Protein AF-A0A3P9C870-F1 (afdb_monomer)

Nearest PDB structures (foldseek):
  4y87-assembly1_B  TM=1.000E+00  e=6.003E-26  Homo sapiens
  3dy8-assembly2_B  TM=1.000E+00  e=8.508E-26  Homo sapiens
  4y86-assembly2_B-2  TM=1.001E+00  e=1.566E-25  Homo sapiens
  3n3z-assembly1_B  TM=9.990E-01  e=5.792E-25  Homo sapiens
  3qi3-assembly1_A  TM=9.913E-01  e=1.269E-24  Homo sapiens

Organism: NCBI:txid106582

Sequence (242 aa):
MMYSMICLCSLQEKFTQMEILALMTAAVCHDLDHPGFNNMYQINARTEMALRYNDISPLENHHCAVAFQIFSQPDCNIFFNFDPEAFKQIRQETITLILATDMARHSEILKTFKQKVDNFDYTNKEHVACLKMVLIKCCDISNEVRPMEVAEPWVDCLLEEYFMQSDREKAEGLPVAPFMDREKVTKSTAQTGFIKFVLLPMFETVMKLFPQIEEVMVKPLRESRDRYEELKQTDDAVNEVG

InterPro domains:
  IPR002073 3'5'-cyclic nucleotide phosphodiesterase, catalytic domain [PF00233] (1-217)
  IPR002073 3'5'-cyclic nucleotide phosphodiesterase, catalytic domain [PS51845] (1-235)
  IPR003607 HD/PDEase domain [cd00077] (11-163)
  IPR023088 3'5'-cyclic nucleotide phosphodiesterase [PR00387] (16-29)
  IPR023088 3'5'-cyclic nucleotide phosphodiesterase [PR00387] (30-45)
  IPR023088 3'5'-cyclic nucleotide phosphodiesterase [PR00387] (57-73)
  IPR023088 3'5'-cyclic nucleotide phosphodiesterase [PR00387] (136-149)
  IPR023088 3'5'-cyclic nucleotide phosphodiesterase [PR00387] (153-169)
  IPR023174 3'5'-cyclic nucleotide phosphodiesterase, conserved site [PS00126] (30-41)
  IPR036971 3'5'-cyclic nucleotide phosphodiesterase, catalytic domain superfamily [G3DSA:1.10.1300.10] (1-242)

pLDDT: mean 96.8, std 5.25, range [46.34, 98.94]

Solvent-accessible surface area (backbone atoms only — not comparable to full-atom values): 13257 Å² total; per-residue (Å²): 94,60,69,56,47,39,64,75,61,47,38,74,83,73,42,55,73,64,55,52,49,22,53,54,51,21,69,73,31,39,66,44,88,67,84,66,60,55,58,68,52,32,46,77,69,61,32,72,56,14,62,74,41,68,66,54,60,26,58,33,53,46,5,48,50,51,47,52,55,48,44,67,38,81,93,54,26,90,61,74,88,51,55,73,66,60,46,51,50,36,50,54,50,24,49,55,41,21,57,45,56,47,68,92,46,43,68,61,53,50,52,56,39,64,75,38,58,89,75,64,44,84,86,39,66,68,52,45,52,45,50,52,32,50,51,50,39,52,37,72,73,35,51,58,36,44,61,63,92,69,20,55,62,51,55,54,56,51,49,52,40,35,30,56,38,31,56,46,23,59,74,73,74,45,89,65,59,69,87,33,29,71,93,73,48,47,74,30,63,55,47,31,54,43,37,65,71,50,47,47,60,50,50,57,56,51,26,76,80,38,61,74,42,38,77,66,33,48,45,40,36,52,54,49,34,52,52,24,52,52,48,38,52,52,53,53,55,53,63,76,75,108

Mean predicted aligned error: 2.97 Å

Radius of gyration: 19.47 Å; Cα contacts (8 Å, |Δi|>4): 255; chains: 1; bounding box: 60×32×52 Å

Foldseek 3Di:
DLVVCCVQQVCVVLDPPLLSVLLVLLLVQLQPPPPLAALQLCCQVVHPQCVVVVSQRSRLVVSLVVSVVQLVDPVRNPCPPPDPVSVVVSSVLSSLQSSLLPPVCQVVLLVVQLVQLVVPDSVDPVNVSSVSNLSSNCSSPQLLLDPCVRNVVVLVVVLVSLCVHQVVCVVVVHDRDQLSHPVRHDSLRNLLCCLVPRNLSSVVSVCSSRVSCCVRGNVSSVVSNVVSVVVVVVVVVVVVVD

Secondary structure (DSSP, 8-state):
-HHHHHHHTTGGGTS-HHHHHHHHHHHHHTTTT--SS-HHHHHHTT-HHHHHHTTSSHHHHHHHHHHHHHHHSGGG-TTTTS-HHHHHHHHHHHHHHHTTT-GGGHHHHHHHHHHHHTT--TT-HHHHHHHHHHHHHHHHT-GGGS-HHHHHHHHHHHHHHHHHHHHHHHHHT----GGG-TTT--HHHHHHHHIIIIIHHHHHHHHTT-TTHIIIIIHHHHHHHHHHHHHHHHHHHHHHH-

Structure (mmCIF, N/CA/C/O backbone):
data_AF-A0A3P9C870-F1
#
_entry.id   AF-A0A3P9C870-F1
#
loop_
_atom_site.group_PDB
_atom_site.id
_atom_site.type_symbol
_atom_site.label_atom_id
_atom_site.label_alt_id
_atom_site.label_comp_id
_atom_site.label_asym_id
_atom_site.label_entity_id
_atom_site.label_seq_id
_atom_site.pdbx_PDB_ins_code
_atom_site.Cartn_x
_atom_site.Cartn_y
_atom_site.Cartn_z
_atom_site.occupancy
_atom_site.B_iso_or_equiv
_atom_site.auth_seq_id
_atom_site.auth_comp_id
_atom_site.auth_asym_id
_atom_site.auth_atom_id
_atom_site.pdbx_PDB_model_num
ATOM 1 N N . MET A 1 1 ? 0.065 -10.898 5.911 1.00 97.81 1 MET A N 1
ATOM 2 C CA . MET A 1 1 ? 0.983 -10.093 6.741 1.00 97.81 1 MET A CA 1
ATOM 3 C C . MET A 1 1 ? 0.265 -9.417 7.907 1.00 97.81 1 MET A C 1
ATOM 5 O O . MET A 1 1 ? 0.716 -9.593 9.027 1.00 97.81 1 MET A O 1
ATOM 9 N N . MET A 1 2 ? -0.873 -8.738 7.692 1.00 98.81 2 MET A N 1
ATOM 10 C CA . MET A 1 2 ? -1.607 -8.036 8.768 1.00 98.81 2 MET A CA 1
ATOM 11 C C . MET A 1 2 ? -1.889 -8.910 9.999 1.00 98.81 2 MET A C 1
ATOM 13 O O . MET A 1 2 ? -1.554 -8.522 11.111 1.00 98.81 2 MET A O 1
ATOM 17 N N . TYR A 1 3 ? -2.401 -10.130 9.804 1.00 98.75 3 TYR A N 1
ATOM 18 C CA . TYR A 1 3 ? -2.594 -11.090 10.898 1.00 98.75 3 TYR A CA 1
ATOM 19 C C . TYR A 1 3 ? -1.301 -11.371 11.687 1.00 98.75 3 TYR A C 1
ATOM 21 O O . TYR A 1 3 ? -1.295 -11.320 12.914 1.00 98.75 3 TYR A O 1
ATOM 29 N N . SER A 1 4 ? -0.182 -11.593 10.992 1.00 98.56 4 SER A N 1
ATOM 30 C CA . SER A 1 4 ? 1.129 -11.798 11.617 1.00 98.56 4 SER A CA 1
ATOM 31 C C . SER A 1 4 ? 1.574 -10.576 12.421 1.00 98.56 4 SER A C 1
ATOM 33 O O . SER A 1 4 ? 2.084 -10.749 13.521 1.00 98.56 4 SER A O 1
ATOM 35 N N . MET A 1 5 ? 1.344 -9.354 11.922 1.00 98.50 5 MET A N 1
ATOM 36 C CA . MET A 1 5 ? 1.630 -8.123 12.670 1.00 98.50 5 MET A CA 1
ATOM 37 C C . MET A 1 5 ? 0.731 -7.974 13.899 1.00 98.50 5 MET A C 1
ATOM 39 O O . MET A 1 5 ? 1.223 -7.588 14.954 1.00 98.50 5 MET A O 1
ATOM 43 N N . ILE A 1 6 ? -0.556 -8.330 13.806 1.00 98.62 6 ILE A N 1
ATOM 44 C CA . ILE A 1 6 ? -1.476 -8.320 14.955 1.00 98.62 6 ILE A CA 1
ATOM 45 C C . ILE A 1 6 ? -0.935 -9.196 16.086 1.00 98.62 6 ILE A C 1
ATOM 47 O O . ILE A 1 6 ? -0.907 -8.749 17.233 1.00 98.62 6 ILE A O 1
ATOM 51 N N . CYS A 1 7 ? -0.462 -10.401 15.759 1.00 98.50 7 CYS A N 1
ATOM 52 C CA . CYS A 1 7 ? 0.117 -11.320 16.735 1.00 98.50 7 CYS A CA 1
ATOM 53 C C . CYS A 1 7 ? 1.499 -10.863 17.230 1.00 98.50 7 CYS A C 1
ATOM 55 O O . CYS A 1 7 ? 1.719 -10.795 18.434 1.00 98.50 7 CYS A O 1
ATOM 57 N N . LEU A 1 8 ? 2.425 -10.536 16.323 1.00 98.25 8 LEU A N 1
ATOM 58 C CA . LEU A 1 8 ? 3.813 -10.192 16.658 1.00 98.25 8 LEU A CA 1
ATOM 59 C C . LEU A 1 8 ? 3.910 -8.896 17.475 1.00 98.25 8 LEU A C 1
ATOM 61 O O . LEU A 1 8 ? 4.715 -8.790 18.398 1.00 98.25 8 LEU A O 1
ATOM 65 N N . CYS A 1 9 ? 3.089 -7.903 17.140 1.00 98.25 9 CYS A N 1
ATOM 66 C CA . CYS A 1 9 ? 3.097 -6.589 17.776 1.00 98.25 9 CYS A CA 1
ATOM 67 C C . CYS A 1 9 ? 2.089 -6.465 18.932 1.00 98.25 9 CYS A C 1
ATOM 69 O O . CYS A 1 9 ? 1.923 -5.367 19.462 1.00 98.25 9 CYS A O 1
ATOM 71 N N . SER A 1 10 ? 1.405 -7.556 19.306 1.00 97.94 10 SER A N 1
ATOM 72 C CA . SER A 1 10 ? 0.319 -7.568 20.298 1.00 97.94 10 SER A CA 1
ATOM 73 C C . SER A 1 10 ? -0.694 -6.437 20.075 1.00 97.94 10 SER A C 1
ATOM 75 O O . SER A 1 10 ? -1.088 -5.734 21.007 1.00 97.94 10 SER A O 1
ATOM 77 N N . LEU A 1 11 ? -1.120 -6.221 18.823 1.00 98.06 11 LEU A N 1
ATOM 78 C CA . LEU A 1 11 ? -1.918 -5.038 18.461 1.00 98.06 11 LEU A CA 1
ATOM 79 C C . LEU A 1 11 ? -3.283 -4.991 19.160 1.00 98.06 11 LEU A C 1
ATOM 81 O O . LEU A 1 11 ? -3.850 -3.914 19.313 1.00 98.06 11 LEU A O 1
ATOM 85 N N . GLN A 1 12 ? -3.788 -6.128 19.641 1.00 97.62 12 GLN A N 1
ATOM 86 C CA . GLN A 1 12 ? -5.025 -6.200 20.428 1.00 97.62 12 GLN A CA 1
ATOM 87 C C . GLN A 1 12 ? -4.912 -5.518 21.803 1.00 97.62 12 GLN A C 1
ATOM 89 O O . GLN A 1 12 ? -5.927 -5.177 22.399 1.00 97.62 12 GLN A O 1
ATOM 94 N N . GLU A 1 13 ? -3.696 -5.286 22.305 1.00 97.31 13 GLU A N 1
ATOM 95 C CA . GLU A 1 13 ? -3.459 -4.501 23.525 1.00 97.31 13 GLU A CA 1
ATOM 96 C C . GLU A 1 13 ? -3.444 -2.988 23.255 1.00 97.31 13 GLU A C 1
ATOM 98 O O . GLU A 1 13 ? -3.448 -2.188 24.191 1.00 97.31 13 GLU A O 1
ATOM 103 N N . LYS A 1 14 ? -3.366 -2.584 21.980 1.00 96.69 14 LYS A N 1
ATOM 104 C CA . LYS A 1 14 ? -3.196 -1.188 21.546 1.00 96.69 14 LYS A CA 1
ATOM 105 C C . LYS A 1 14 ? -4.413 -0.637 20.814 1.00 96.69 14 LYS A C 1
ATOM 107 O O . LYS A 1 14 ? -4.660 0.563 20.880 1.00 96.69 14 LYS A O 1
ATOM 112 N N . PHE A 1 15 ? -5.147 -1.497 20.116 1.00 97.94 15 PHE A N 1
ATOM 113 C CA . PHE A 1 15 ? -6.293 -1.137 19.295 1.00 97.94 15 PHE A CA 1
ATOM 114 C C . PHE A 1 15 ? -7.556 -1.835 19.770 1.00 97.94 15 PHE A C 1
ATOM 116 O O . PHE A 1 15 ? -7.537 -2.957 20.275 1.00 97.94 15 PHE A O 1
ATOM 123 N N . THR A 1 16 ? -8.684 -1.174 19.550 1.00 97.25 16 THR A N 1
ATOM 124 C CA . THR A 1 16 ? -9.999 -1.770 19.773 1.00 97.25 16 THR A CA 1
ATOM 125 C C . THR A 1 16 ? -10.276 -2.878 18.754 1.00 97.25 16 THR A C 1
ATOM 127 O O . THR A 1 16 ? -9.750 -2.880 17.641 1.00 97.25 16 THR A O 1
ATOM 130 N N . GLN A 1 17 ? -11.185 -3.799 19.083 1.00 97.31 17 GLN A N 1
ATOM 131 C CA . GLN A 1 17 ? -11.601 -4.851 18.146 1.00 97.31 17 GLN A CA 1
ATOM 132 C C . GLN A 1 17 ? -12.191 -4.291 16.839 1.00 97.31 17 GLN A C 1
ATOM 134 O O . GLN A 1 17 ? -12.032 -4.907 15.789 1.00 97.31 17 GLN A O 1
ATOM 139 N N . MET A 1 18 ? -12.813 -3.109 16.888 1.00 96.38 18 MET A N 1
ATOM 140 C CA . MET A 1 18 ? -13.326 -2.403 15.708 1.00 96.38 18 MET A CA 1
ATOM 141 C C . MET A 1 18 ? -12.201 -1.957 14.769 1.00 96.38 18 MET A C 1
ATOM 143 O O . MET A 1 18 ? -12.315 -2.078 13.553 1.00 96.38 18 MET A O 1
ATOM 147 N N . GLU A 1 19 ? -11.086 -1.487 15.325 1.00 97.56 19 GLU A N 1
ATOM 148 C CA . GLU A 1 19 ? -9.908 -1.092 14.549 1.00 97.56 19 GLU A CA 1
ATOM 149 C C . GLU A 1 19 ? -9.168 -2.303 13.980 1.00 97.56 19 GLU A C 1
ATOM 151 O O . GLU A 1 19 ? -8.730 -2.264 12.832 1.00 97.56 19 GLU A O 1
ATOM 156 N N . ILE A 1 20 ? -9.085 -3.401 14.739 1.00 98.56 20 ILE A N 1
ATOM 157 C CA . ILE A 1 20 ? -8.545 -4.675 14.243 1.00 98.56 20 ILE A CA 1
ATOM 158 C C . ILE A 1 20 ? -9.396 -5.212 13.084 1.00 98.56 20 ILE A C 1
ATOM 160 O O . ILE A 1 20 ? -8.850 -5.636 12.064 1.00 98.56 20 ILE A O 1
ATOM 164 N N . LEU A 1 21 ? -10.727 -5.149 13.202 1.00 98.50 21 LEU A N 1
ATOM 165 C CA . LEU A 1 21 ? -11.648 -5.532 12.132 1.00 98.50 21 LEU A CA 1
ATOM 166 C C . LEU A 1 21 ? -11.456 -4.656 10.889 1.00 98.50 21 LEU A C 1
ATOM 168 O O . LEU A 1 21 ? -11.384 -5.189 9.783 1.00 98.50 21 LEU A O 1
ATOM 172 N N . ALA A 1 22 ? -11.319 -3.338 11.055 1.00 98.50 22 ALA A N 1
ATOM 173 C CA . ALA A 1 22 ? -11.072 -2.426 9.943 1.00 98.50 22 ALA A CA 1
ATOM 174 C C . ALA A 1 22 ? -9.728 -2.702 9.245 1.00 98.50 22 ALA A C 1
ATOM 176 O O . ALA A 1 22 ? -9.697 -2.742 8.017 1.00 98.50 22 ALA A O 1
ATOM 177 N N . LEU A 1 23 ? -8.650 -2.959 10.000 1.00 98.81 23 LEU A N 1
ATOM 178 C CA . LEU A 1 23 ? -7.332 -3.329 9.462 1.00 98.81 23 LEU A CA 1
ATOM 179 C C . LEU A 1 23 ? -7.385 -4.624 8.646 1.00 98.81 23 LEU A C 1
ATOM 181 O O . LEU A 1 23 ? -6.863 -4.673 7.535 1.00 98.81 23 LEU A O 1
ATOM 185 N N . MET A 1 24 ? -8.025 -5.666 9.182 1.00 98.88 24 MET A N 1
ATOM 186 C CA . MET A 1 24 ? -8.160 -6.950 8.490 1.00 98.88 24 MET A CA 1
ATOM 187 C C . MET A 1 24 ? -9.049 -6.838 7.251 1.00 98.88 24 MET A C 1
ATOM 189 O O . MET A 1 24 ? -8.687 -7.357 6.199 1.00 98.88 24 MET A O 1
ATOM 193 N N . THR A 1 25 ? -10.175 -6.128 7.356 1.00 98.75 25 THR A N 1
ATOM 194 C CA . THR A 1 25 ? -11.086 -5.906 6.223 1.00 98.75 25 THR A CA 1
ATOM 195 C C . THR A 1 25 ? -10.384 -5.120 5.120 1.00 98.75 25 THR A C 1
ATOM 197 O O . THR A 1 25 ? -10.394 -5.544 3.970 1.00 98.75 25 THR A O 1
ATOM 200 N N . ALA A 1 26 ? -9.718 -4.012 5.461 1.00 98.88 26 ALA A N 1
ATOM 201 C CA . ALA A 1 26 ? -8.987 -3.207 4.490 1.00 98.88 26 ALA A CA 1
ATOM 202 C C . ALA A 1 26 ? -7.868 -4.013 3.822 1.00 98.88 26 ALA A C 1
ATOM 204 O O . ALA A 1 26 ? -7.780 -4.010 2.602 1.00 98.88 26 ALA A O 1
ATOM 205 N N . ALA A 1 27 ? -7.077 -4.775 4.586 1.00 98.81 27 ALA A N 1
ATOM 206 C CA . ALA A 1 27 ? -6.011 -5.605 4.027 1.00 98.81 27 ALA A CA 1
ATOM 207 C C . ALA A 1 27 ? -6.529 -6.651 3.021 1.00 98.81 27 ALA A C 1
ATOM 209 O O . ALA A 1 27 ? -5.859 -6.919 2.030 1.00 98.81 27 ALA A O 1
ATOM 210 N N . VAL A 1 28 ? -7.716 -7.224 3.247 1.00 98.81 28 VAL A N 1
ATOM 211 C CA . VAL A 1 28 ? -8.339 -8.172 2.304 1.00 98.81 28 VAL A CA 1
ATOM 212 C C . VAL A 1 28 ? -8.90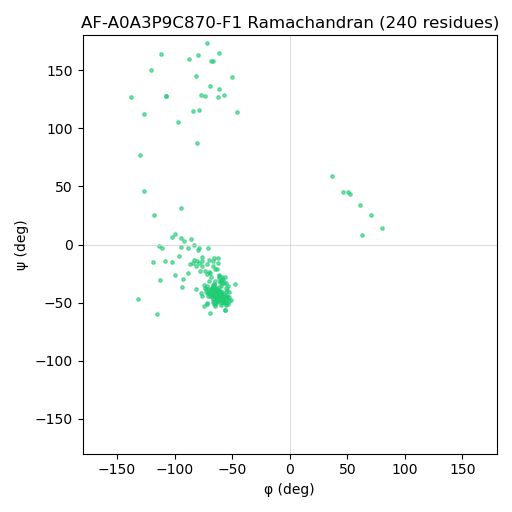3 -7.462 1.070 1.00 98.81 28 VAL A C 1
ATOM 214 O O . VAL A 1 28 ? -8.858 -8.016 -0.022 1.00 98.81 28 VAL A O 1
ATOM 217 N N . CYS A 1 29 ? -9.433 -6.250 1.230 1.00 98.88 29 CYS A N 1
ATOM 218 C CA . CYS A 1 29 ? -10.171 -5.551 0.179 1.00 98.88 29 CYS A CA 1
ATOM 219 C C . CYS A 1 29 ? -9.348 -4.549 -0.648 1.00 98.88 29 CYS A C 1
ATOM 221 O O . CYS A 1 29 ? -9.889 -4.021 -1.617 1.00 98.88 29 CYS A O 1
ATOM 223 N N . HIS A 1 30 ? -8.108 -4.234 -0.256 1.00 98.88 30 HIS A N 1
ATOM 224 C CA . HIS A 1 30 ? -7.416 -3.035 -0.746 1.00 98.88 30 HIS A CA 1
ATOM 225 C C . HIS A 1 30 ? -7.171 -2.972 -2.256 1.00 98.88 30 HIS A C 1
ATOM 227 O O . HIS A 1 30 ? -7.176 -1.859 -2.756 1.00 98.88 30 HIS A O 1
ATOM 233 N N . ASP A 1 31 ? -7.070 -4.114 -2.948 1.00 98.81 31 ASP A N 1
ATOM 234 C CA . ASP A 1 31 ? -6.818 -4.205 -4.401 1.00 98.81 31 ASP A CA 1
ATOM 235 C C . ASP A 1 31 ? -7.964 -4.889 -5.177 1.00 98.81 31 ASP A C 1
ATOM 237 O O . ASP A 1 31 ? -7.771 -5.502 -6.231 1.00 98.81 31 ASP A O 1
ATOM 241 N N . LEU A 1 32 ? -9.193 -4.848 -4.650 1.00 98.88 32 LEU A N 1
ATOM 242 C CA . LEU A 1 32 ? -10.346 -5.465 -5.315 1.00 98.88 32 LEU A CA 1
ATOM 243 C C . LEU A 1 32 ? -10.559 -4.914 -6.730 1.00 98.88 32 LEU A C 1
ATOM 245 O O . LEU A 1 32 ? -10.716 -3.710 -6.913 1.00 98.88 32 LEU A O 1
ATOM 249 N N . ASP A 1 33 ? -10.669 -5.814 -7.709 1.00 98.75 33 ASP A N 1
ATOM 250 C CA . ASP A 1 33 ? -10.897 -5.470 -9.122 1.00 98.75 33 ASP A CA 1
ATOM 251 C C . ASP A 1 33 ? -9.769 -4.607 -9.731 1.00 98.75 33 ASP A C 1
ATOM 253 O O . ASP A 1 33 ? -10.011 -3.732 -10.564 1.00 98.75 33 ASP A O 1
ATOM 257 N N . HIS A 1 34 ? -8.517 -4.830 -9.301 1.00 98.62 34 HIS A N 1
ATOM 258 C CA . HIS A 1 34 ? -7.344 -4.213 -9.923 1.00 98.62 34 HIS A CA 1
ATOM 259 C C . HIS A 1 34 ? -7.200 -4.650 -11.397 1.00 98.62 34 HIS A C 1
ATOM 261 O O . HIS A 1 34 ? -7.172 -5.850 -11.679 1.00 98.62 34 HIS A O 1
ATOM 267 N N . PRO A 1 35 ? -7.086 -3.709 -12.359 1.00 98.25 35 PRO A N 1
ATOM 268 C CA . PRO A 1 35 ? -7.105 -4.023 -13.788 1.00 98.25 35 PRO A CA 1
ATOM 269 C C . PRO A 1 35 ? -5.741 -4.463 -14.347 1.00 98.25 35 PRO A C 1
ATOM 271 O O . PRO A 1 35 ? -5.634 -4.699 -15.549 1.00 98.25 35 PRO A O 1
ATOM 274 N N . GLY A 1 36 ? -4.696 -4.513 -13.513 1.00 98.31 36 GLY A N 1
ATOM 275 C CA . GLY A 1 36 ? -3.314 -4.798 -13.925 1.00 98.31 36 GLY A CA 1
ATOM 276 C C . GLY A 1 36 ? -2.575 -3.596 -14.529 1.00 98.31 36 GLY A C 1
ATOM 277 O O . GLY A 1 36 ? -1.547 -3.765 -15.175 1.00 98.31 36 GLY A O 1
ATOM 278 N N . PHE A 1 37 ? -3.110 -2.381 -14.359 1.00 98.31 37 PHE A N 1
ATOM 279 C CA . PHE A 1 37 ? -2.486 -1.133 -14.806 1.00 98.31 37 PHE A CA 1
ATOM 280 C C . PHE A 1 37 ? -2.653 -0.064 -13.725 1.00 98.31 37 PHE A C 1
ATOM 282 O O . PHE A 1 37 ? -3.778 0.220 -13.310 1.00 98.31 37 PHE A O 1
ATOM 289 N N . ASN A 1 38 ? -1.552 0.554 -13.305 1.00 98.50 38 ASN A N 1
ATOM 290 C CA . ASN A 1 38 ? -1.517 1.480 -12.175 1.00 98.50 38 ASN A CA 1
ATOM 291 C C . ASN A 1 38 ? -2.196 2.838 -12.467 1.00 98.50 38 ASN A C 1
ATOM 293 O O . ASN A 1 38 ? -2.551 3.160 -13.605 1.00 98.50 38 ASN A O 1
ATOM 297 N N . ASN A 1 39 ? -2.323 3.682 -11.435 1.00 98.56 39 ASN A N 1
ATOM 298 C CA . ASN A 1 39 ? -2.951 5.008 -11.525 1.00 98.56 39 ASN A CA 1
ATOM 299 C C . ASN A 1 39 ? -2.346 5.904 -12.623 1.00 98.56 39 ASN A C 1
ATOM 301 O O . ASN A 1 39 ? -3.081 6.646 -13.273 1.00 98.56 39 ASN A O 1
ATOM 305 N N . MET A 1 40 ? -1.032 5.824 -12.869 1.00 98.25 40 MET A N 1
ATOM 306 C CA . MET A 1 40 ? -0.366 6.621 -13.908 1.00 98.25 40 MET A CA 1
ATOM 307 C C . MET A 1 40 ? -0.901 6.268 -15.299 1.00 98.25 40 MET A C 1
ATOM 309 O O . MET A 1 40 ? -1.207 7.168 -16.082 1.00 98.25 40 MET A O 1
ATOM 313 N N . TYR A 1 41 ? -1.084 4.973 -15.579 1.00 98.69 41 TYR A N 1
ATOM 314 C CA . TYR A 1 41 ? -1.722 4.525 -16.813 1.00 98.69 41 TYR A CA 1
ATOM 315 C C . TYR A 1 41 ? -3.172 5.001 -16.884 1.00 98.69 41 TYR A C 1
ATOM 317 O O . TYR A 1 41 ? -3.565 5.589 -17.890 1.00 98.69 41 TYR A O 1
ATOM 325 N N . GLN A 1 42 ? -3.951 4.812 -15.807 1.00 98.75 42 GLN A N 1
ATOM 326 C CA . GLN A 1 42 ? -5.364 5.209 -15.785 1.00 98.75 42 GLN A CA 1
ATOM 327 C C . GLN A 1 42 ? -5.541 6.681 -16.187 1.00 98.75 42 GLN A C 1
ATOM 329 O O . GLN A 1 42 ? -6.409 6.987 -17.010 1.00 98.75 42 GLN A O 1
ATOM 334 N N . ILE A 1 43 ? -4.703 7.563 -15.632 1.00 98.69 43 ILE A N 1
ATOM 335 C CA . ILE A 1 43 ? -4.723 9.014 -15.857 1.00 98.69 43 ILE A CA 1
ATOM 336 C C . ILE A 1 43 ? -4.222 9.360 -17.265 1.00 98.69 43 ILE A C 1
ATOM 338 O O . ILE A 1 43 ? -4.911 10.057 -18.012 1.00 98.69 43 ILE A O 1
ATOM 342 N N . ASN A 1 44 ? -3.057 8.844 -17.672 1.00 98.44 44 ASN A N 1
ATOM 343 C CA . ASN A 1 44 ? -2.468 9.157 -18.979 1.00 98.44 44 ASN A CA 1
ATOM 344 C C . ASN A 1 44 ? -3.348 8.677 -20.143 1.00 98.44 44 ASN A C 1
ATOM 346 O O . ASN A 1 44 ? -3.524 9.404 -21.123 1.00 98.44 44 ASN A O 1
ATOM 350 N N . ALA A 1 45 ? -3.949 7.492 -20.010 1.00 98.38 45 ALA A N 1
ATOM 351 C CA . ALA A 1 45 ? -4.877 6.927 -20.985 1.00 98.38 45 ALA A CA 1
ATOM 352 C C . ALA A 1 45 ? -6.303 7.505 -20.878 1.00 98.38 45 ALA A C 1
ATOM 354 O O . ALA A 1 45 ? -7.152 7.186 -21.710 1.00 98.38 45 ALA A O 1
ATOM 355 N N . ARG A 1 46 ? -6.582 8.359 -19.877 1.00 98.38 46 ARG A N 1
ATOM 356 C CA . ARG A 1 46 ? -7.901 8.972 -19.615 1.00 98.38 46 ARG A CA 1
ATOM 357 C C . ARG A 1 46 ? -9.028 7.942 -19.576 1.00 98.38 46 ARG A C 1
ATOM 359 O O . ARG A 1 46 ? -10.082 8.116 -20.192 1.00 98.38 46 ARG A O 1
ATOM 366 N N . THR A 1 47 ? -8.773 6.844 -18.878 1.00 98.69 47 THR A N 1
ATOM 367 C CA . THR A 1 47 ? -9.728 5.744 -18.733 1.00 98.69 47 THR A CA 1
ATOM 368 C C . THR A 1 47 ? -11.007 6.201 -18.031 1.00 98.69 47 THR A C 1
ATOM 370 O O . THR A 1 47 ? -11.042 7.235 -17.360 1.00 98.69 47 THR A O 1
ATOM 373 N N . GLU A 1 48 ? -12.067 5.394 -18.123 1.00 98.44 48 GLU A N 1
ATOM 374 C CA . GLU A 1 48 ? -13.311 5.663 -17.396 1.00 98.44 48 GLU A CA 1
ATOM 375 C C . GLU A 1 48 ? -13.072 5.823 -15.886 1.00 98.44 48 GLU A C 1
ATOM 377 O O . GLU A 1 48 ? -13.688 6.680 -15.255 1.00 98.44 48 GLU A O 1
ATOM 382 N N . MET A 1 49 ? -12.153 5.041 -15.311 1.00 97.31 49 MET A N 1
ATOM 383 C CA . MET A 1 49 ? -11.836 5.095 -13.886 1.00 97.31 49 MET A CA 1
ATOM 384 C C . MET A 1 49 ? -11.177 6.424 -13.500 1.00 97.31 49 MET A C 1
ATOM 386 O O . MET A 1 49 ? -11.615 7.062 -12.543 1.00 97.31 49 MET A O 1
ATOM 390 N N . ALA A 1 50 ? -10.185 6.883 -14.269 1.00 98.50 50 ALA A N 1
ATOM 391 C CA . ALA A 1 50 ? -9.550 8.179 -14.034 1.00 98.50 50 ALA A CA 1
ATOM 392 C C . ALA A 1 50 ? -10.550 9.337 -14.150 1.00 98.50 50 ALA A C 1
ATOM 394 O O . ALA A 1 50 ? -10.610 10.190 -13.266 1.00 98.50 50 ALA A O 1
ATOM 395 N N . LEU A 1 51 ? -11.417 9.307 -15.169 1.00 98.44 51 LEU A N 1
ATOM 396 C CA . LEU A 1 51 ? -12.473 10.308 -15.346 1.00 98.44 51 LEU A CA 1
ATOM 397 C C . LEU A 1 51 ? -13.496 10.284 -14.201 1.00 98.44 51 LEU A C 1
ATOM 399 O O . LEU A 1 51 ? -13.894 11.335 -13.705 1.00 98.44 51 LEU A O 1
ATOM 403 N N . ARG A 1 52 ? -13.911 9.094 -13.751 1.00 98.62 52 ARG A N 1
ATOM 404 C CA . ARG A 1 52 ? -14.877 8.919 -12.655 1.00 98.62 52 ARG A CA 1
ATOM 405 C C . ARG A 1 52 ? -14.351 9.476 -11.333 1.00 98.62 52 ARG A C 1
ATOM 407 O O . ARG A 1 52 ? -15.116 10.089 -10.589 1.00 98.62 52 ARG A O 1
ATOM 414 N N . TYR A 1 53 ? -13.068 9.264 -11.049 1.00 98.62 53 TYR A N 1
ATOM 415 C CA . TYR A 1 53 ? -12.427 9.688 -9.801 1.00 98.62 53 TYR A CA 1
ATOM 416 C C . TYR A 1 53 ? -11.619 10.984 -9.928 1.00 98.62 53 TYR A C 1
ATOM 418 O O . TYR A 1 53 ? -10.971 11.397 -8.971 1.00 98.62 53 TYR A O 1
ATOM 426 N N . ASN A 1 54 ? -11.731 11.677 -11.065 1.00 98.50 54 ASN A N 1
ATOM 427 C CA . ASN A 1 54 ? -11.101 12.973 -11.327 1.00 98.50 54 ASN A CA 1
ATOM 428 C C . ASN A 1 54 ? -9.589 12.963 -11.041 1.00 98.50 54 ASN A C 1
ATOM 430 O O . ASN A 1 54 ? -9.076 13.879 -10.403 1.00 98.50 54 ASN A O 1
ATOM 434 N N . ASP A 1 55 ? -8.905 11.900 -11.467 1.00 98.44 55 ASP A N 1
ATOM 435 C CA . ASP A 1 55 ? -7.462 11.673 -11.293 1.00 98.44 55 ASP A CA 1
ATOM 436 C C . ASP A 1 55 ? -6.972 11.561 -9.829 1.00 98.44 55 ASP A C 1
ATOM 438 O O . ASP A 1 55 ? -5.768 11.485 -9.582 1.00 98.44 55 ASP A O 1
ATOM 442 N N . ILE A 1 56 ? -7.872 11.510 -8.839 1.00 98.38 56 ILE A N 1
ATOM 443 C CA . ILE A 1 56 ? -7.519 11.400 -7.415 1.00 98.38 56 ILE A CA 1
ATOM 444 C C . ILE A 1 56 ? -7.594 9.935 -6.987 1.00 98.38 56 ILE A C 1
ATOM 446 O O . ILE A 1 56 ? -8.691 9.409 -6.807 1.00 98.38 56 ILE A O 1
ATOM 450 N N . SER A 1 57 ? -6.432 9.293 -6.813 1.00 98.44 57 SER A N 1
ATOM 451 C CA . SER A 1 57 ? -6.284 7.870 -6.446 1.00 98.44 57 SER A CA 1
ATOM 452 C C . SER A 1 57 ? -7.352 6.967 -7.104 1.00 98.44 57 SER A C 1
ATOM 454 O O . SER A 1 57 ? -8.193 6.403 -6.389 1.00 98.44 57 SER A O 1
ATOM 456 N N . PRO A 1 58 ? -7.440 6.917 -8.457 1.00 98.75 58 PRO A N 1
ATOM 457 C CA . PRO A 1 58 ? -8.551 6.246 -9.135 1.00 98.75 58 PRO A CA 1
ATOM 458 C C . PRO A 1 58 ? -8.737 4.779 -8.737 1.00 98.75 58 PRO A C 1
ATOM 460 O O . PRO A 1 58 ? -9.866 4.360 -8.479 1.00 98.75 58 PRO A O 1
ATOM 463 N N . LEU A 1 59 ? -7.642 4.022 -8.650 1.00 98.81 59 LEU A N 1
ATOM 464 C CA . LEU A 1 59 ? -7.654 2.609 -8.284 1.00 98.81 59 LEU A CA 1
ATOM 465 C C . LEU A 1 59 ? -8.108 2.402 -6.843 1.00 98.81 59 LEU A C 1
ATOM 467 O O . LEU A 1 59 ? -9.067 1.678 -6.602 1.00 98.81 59 LEU A O 1
ATOM 471 N N . GLU A 1 60 ? -7.517 3.108 -5.884 1.00 98.88 60 GLU A N 1
ATOM 472 C CA . GLU A 1 60 ? -7.829 2.911 -4.468 1.00 98.88 60 GLU A CA 1
ATOM 473 C C . GLU A 1 60 ? -9.279 3.314 -4.148 1.00 98.88 60 GLU A C 1
ATOM 475 O O . GLU A 1 60 ? -9.953 2.672 -3.334 1.00 98.88 60 GLU A O 1
ATOM 480 N N . ASN A 1 61 ? -9.810 4.336 -4.832 1.00 98.88 61 ASN A N 1
ATOM 481 C CA . ASN A 1 61 ? -11.235 4.660 -4.762 1.00 98.88 61 ASN A CA 1
ATOM 482 C C . ASN A 1 61 ? -12.114 3.557 -5.367 1.00 98.88 61 ASN A C 1
ATOM 484 O O . ASN A 1 61 ? -13.175 3.254 -4.810 1.00 98.88 61 ASN A O 1
ATOM 488 N N . HIS A 1 62 ? -11.694 2.957 -6.484 1.00 98.88 62 HIS A N 1
ATOM 489 C CA . HIS A 1 62 ? -12.398 1.843 -7.121 1.00 98.88 62 HIS A CA 1
ATOM 490 C C . HIS A 1 62 ? -12.421 0.601 -6.229 1.00 98.88 62 HIS A C 1
ATOM 492 O O . HIS A 1 62 ? -13.503 0.095 -5.932 1.00 98.88 62 HIS A O 1
ATOM 498 N N . HIS A 1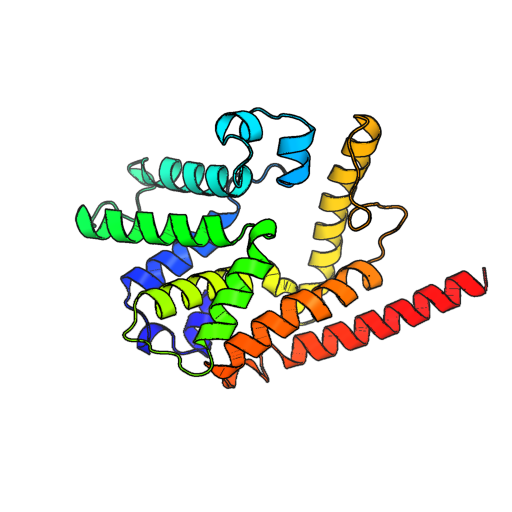 63 ? -11.271 0.175 -5.702 1.00 98.88 63 HIS A N 1
ATOM 499 C CA . HIS A 1 63 ? -11.154 -0.964 -4.786 1.00 98.88 63 HIS A CA 1
ATOM 500 C C . HIS A 1 63 ? -12.081 -0.801 -3.580 1.00 98.88 63 HIS A C 1
ATOM 502 O O . HIS A 1 63 ? -12.840 -1.704 -3.214 1.00 98.88 63 HIS A O 1
ATOM 508 N N . CYS A 1 64 ? -12.097 0.403 -3.001 1.00 98.81 64 CYS A N 1
ATOM 509 C CA . CYS A 1 64 ? -12.974 0.721 -1.888 1.00 98.81 64 CYS A CA 1
ATOM 510 C C . CYS A 1 64 ? -14.462 0.703 -2.286 1.00 98.81 64 CYS A C 1
ATOM 512 O O . CYS A 1 64 ? -15.300 0.172 -1.551 1.00 98.81 64 CYS A O 1
ATOM 514 N N . ALA A 1 65 ? -14.813 1.249 -3.454 1.00 98.81 65 ALA A N 1
ATOM 515 C CA . ALA A 1 65 ? -16.182 1.217 -3.959 1.00 98.81 65 ALA A CA 1
ATOM 516 C C . ALA A 1 65 ? -16.671 -0.224 -4.166 1.00 98.81 65 ALA A C 1
ATOM 518 O O . ALA A 1 65 ? -17.759 -0.560 -3.694 1.00 98.81 65 ALA A O 1
ATOM 519 N N . VAL A 1 66 ? -15.857 -1.082 -4.787 1.00 98.88 66 VAL A N 1
ATOM 520 C CA . VAL A 1 66 ? -16.156 -2.506 -5.004 1.00 98.88 66 VAL A CA 1
ATOM 521 C C . VAL A 1 66 ? -16.334 -3.239 -3.673 1.00 98.88 66 VAL A C 1
ATOM 523 O O . VAL A 1 66 ? -17.327 -3.948 -3.499 1.00 98.88 66 VAL A O 1
ATOM 526 N N . ALA A 1 67 ? -15.454 -3.011 -2.691 1.00 98.75 67 ALA A N 1
ATOM 527 C CA . ALA A 1 67 ? -15.573 -3.611 -1.359 1.00 98.75 67 ALA A CA 1
ATOM 528 C C . ALA A 1 67 ? -16.959 -3.364 -0.742 1.00 98.75 67 ALA A C 1
ATOM 530 O O . ALA A 1 67 ? -17.642 -4.285 -0.293 1.00 98.75 67 ALA A O 1
ATOM 531 N N . PHE A 1 68 ? -17.426 -2.115 -0.768 1.00 98.62 68 PHE A N 1
ATOM 532 C CA . PHE A 1 68 ? -18.722 -1.771 -0.188 1.00 98.62 68 PHE A CA 1
ATOM 533 C C . PHE A 1 68 ? -19.918 -2.077 -1.087 1.00 98.62 68 PHE A C 1
ATOM 535 O O . PHE A 1 68 ? -21.025 -2.210 -0.568 1.00 98.62 68 PHE A O 1
ATOM 542 N N . GLN A 1 69 ? -19.722 -2.248 -2.395 1.00 98.69 69 GLN A N 1
ATOM 543 C CA . GLN A 1 69 ? -20.736 -2.857 -3.253 1.00 98.69 69 GLN A CA 1
ATOM 544 C C . GLN A 1 69 ? -20.968 -4.315 -2.839 1.00 98.69 69 GLN A C 1
ATOM 546 O O . GLN A 1 69 ? -22.121 -4.713 -2.674 1.00 98.69 69 GLN A O 1
ATOM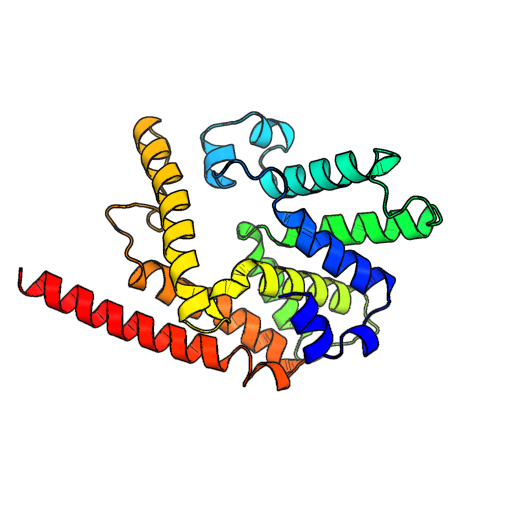 551 N N . ILE A 1 70 ? -19.905 -5.080 -2.566 1.00 98.69 70 ILE A N 1
ATOM 552 C CA . ILE A 1 70 ? -20.010 -6.456 -2.054 1.00 98.69 70 ILE A CA 1
ATOM 553 C C . ILE A 1 70 ? -20.754 -6.462 -0.715 1.00 98.69 70 ILE A C 1
ATOM 555 O O . ILE A 1 70 ? -21.769 -7.141 -0.587 1.00 98.69 70 ILE A O 1
ATOM 559 N N . PHE A 1 71 ? -20.334 -5.646 0.257 1.00 98.12 71 PHE A N 1
ATOM 560 C CA . PHE A 1 71 ? -20.983 -5.603 1.575 1.00 98.12 71 PHE A CA 1
ATOM 561 C C . PHE A 1 71 ? -22.419 -5.060 1.563 1.00 98.12 71 PHE A C 1
ATOM 563 O O . PHE A 1 71 ? -23.137 -5.231 2.545 1.00 98.12 71 PHE A O 1
ATOM 570 N N . SER A 1 72 ? -22.862 -4.412 0.482 1.00 97.31 72 SER A N 1
ATOM 571 C CA . SER A 1 72 ? -24.260 -3.984 0.346 1.00 97.31 72 SER A CA 1
ATOM 572 C C . SER A 1 72 ? -25.204 -5.121 -0.058 1.00 97.31 72 SER A C 1
ATOM 574 O O . SER A 1 72 ? -26.417 -4.996 0.111 1.00 97.31 72 SER A O 1
ATOM 576 N N . GLN A 1 73 ? -24.667 -6.243 -0.550 1.00 98.12 73 GLN A N 1
ATOM 577 C CA . GLN A 1 73 ? -25.447 -7.441 -0.846 1.00 98.12 73 GLN A CA 1
ATOM 578 C C . GLN A 1 73 ? -25.772 -8.183 0.462 1.00 98.12 73 GLN A C 1
ATOM 580 O O . GLN A 1 73 ? -24.847 -8.465 1.228 1.00 98.12 73 GLN A O 1
ATOM 585 N N . PRO A 1 74 ? -27.045 -8.540 0.731 1.00 96.62 74 PRO A N 1
ATOM 586 C CA . PRO A 1 74 ? -27.440 -9.184 1.988 1.00 96.62 74 PRO A CA 1
ATOM 587 C C . PRO A 1 74 ? -26.627 -10.439 2.331 1.00 96.62 74 PRO A C 1
ATOM 589 O O . PRO A 1 74 ? -26.210 -10.595 3.476 1.00 96.62 74 PRO A O 1
ATOM 592 N N . ASP A 1 75 ? -26.332 -11.275 1.333 1.00 97.44 75 ASP A N 1
ATOM 593 C CA . ASP A 1 75 ? -25.626 -12.551 1.518 1.00 97.44 75 ASP A CA 1
ATOM 594 C C . ASP A 1 75 ? -24.111 -12.389 1.749 1.00 97.44 75 ASP A C 1
ATOM 596 O O . ASP A 1 75 ? -23.445 -13.320 2.199 1.00 97.44 75 ASP A O 1
ATOM 600 N N . CYS A 1 76 ? -23.563 -11.201 1.481 1.00 97.88 76 CYS A N 1
ATOM 601 C CA . CYS A 1 76 ? -22.140 -10.882 1.634 1.00 97.88 76 CYS A CA 1
ATOM 602 C C . CYS A 1 76 ? -21.878 -9.889 2.780 1.00 97.88 76 CYS A C 1
ATOM 604 O O . CYS A 1 76 ? -20.727 -9.538 3.056 1.00 97.88 76 CYS A O 1
ATOM 606 N N . ASN A 1 77 ? -22.928 -9.400 3.446 1.00 97.62 77 ASN A N 1
ATOM 607 C CA . ASN A 1 77 ? -22.813 -8.346 4.444 1.00 97.62 77 ASN A CA 1
ATOM 608 C C . ASN A 1 77 ? -22.355 -8.890 5.805 1.00 97.62 77 ASN A C 1
ATOM 610 O O . ASN A 1 77 ? -23.157 -9.136 6.709 1.00 97.62 77 ASN A O 1
ATOM 614 N N . ILE A 1 78 ? -21.038 -8.983 5.990 1.00 97.69 78 ILE A N 1
ATOM 615 C CA . ILE A 1 78 ? -20.426 -9.341 7.280 1.00 97.69 78 ILE A CA 1
ATOM 616 C C . ILE A 1 78 ? -20.719 -8.324 8.401 1.00 97.69 78 ILE A C 1
ATOM 618 O O . ILE A 1 78 ? -20.481 -8.618 9.572 1.00 97.69 78 ILE A O 1
ATOM 622 N N . PHE A 1 79 ? -21.262 -7.148 8.066 1.00 97.19 79 PHE A N 1
ATOM 623 C CA . PHE A 1 79 ? -21.621 -6.087 9.006 1.00 97.19 79 PHE A CA 1
ATOM 624 C C . PHE A 1 79 ? -23.125 -6.013 9.311 1.00 97.19 79 PHE A C 1
ATOM 626 O O . PHE A 1 79 ? -23.551 -5.099 10.009 1.00 97.19 79 PHE A O 1
ATOM 633 N N . PHE A 1 80 ? -23.942 -6.959 8.831 1.00 96.56 80 PHE A N 1
ATOM 634 C CA . PHE A 1 80 ? -25.408 -6.896 8.938 1.00 96.56 80 PHE A CA 1
ATOM 635 C C . PHE A 1 80 ? -25.936 -6.732 10.377 1.00 96.56 80 PHE A C 1
ATOM 637 O O . PHE A 1 80 ? -26.951 -6.078 10.590 1.00 96.56 80 PHE A O 1
ATOM 644 N N . ASN A 1 81 ? -25.239 -7.299 11.366 1.00 96.81 81 ASN A N 1
ATOM 645 C CA . ASN A 1 81 ? -25.628 -7.229 12.781 1.00 96.81 81 ASN A CA 1
ATOM 646 C C . ASN A 1 81 ? -25.001 -6.049 13.547 1.00 96.81 81 ASN A C 1
ATOM 648 O O . ASN A 1 81 ? -25.181 -5.955 14.761 1.00 96.81 81 ASN A O 1
ATOM 652 N N . PHE A 1 82 ? -24.235 -5.180 12.883 1.00 96.88 82 PHE A N 1
ATOM 653 C CA . PHE A 1 82 ? -23.656 -3.997 13.517 1.00 96.88 82 PHE A CA 1
ATOM 654 C C . PHE A 1 82 ? -24.694 -2.882 13.585 1.00 96.88 82 PHE A C 1
ATOM 656 O O . PHE A 1 82 ? -25.506 -2.710 12.674 1.00 96.88 82 PHE A O 1
ATOM 663 N N . ASP A 1 83 ? -24.653 -2.090 14.654 1.00 97.00 83 ASP A N 1
ATOM 664 C CA . ASP A 1 83 ? -25.443 -0.869 14.693 1.00 97.00 83 ASP A CA 1
ATOM 665 C C . ASP A 1 83 ? -24.929 0.149 13.648 1.00 97.00 83 ASP A C 1
ATOM 667 O O . ASP A 1 83 ? -23.771 0.084 13.212 1.00 97.00 83 ASP A O 1
ATOM 671 N N . PRO A 1 84 ? -25.773 1.108 13.225 1.00 97.12 84 PRO A N 1
ATOM 672 C CA . PRO A 1 84 ? -25.408 2.046 12.167 1.00 97.12 84 PRO A CA 1
ATOM 673 C C . PRO A 1 84 ? -24.169 2.903 12.462 1.00 97.12 84 PRO A C 1
ATOM 675 O O . PRO A 1 84 ? -23.449 3.259 11.528 1.00 97.12 84 PRO A O 1
ATOM 678 N N . GLU A 1 85 ? -23.903 3.241 13.728 1.00 97.19 85 GLU A N 1
ATOM 679 C CA . GLU A 1 85 ? -22.758 4.083 14.090 1.00 97.19 85 GLU A CA 1
ATOM 680 C C . GLU A 1 85 ? -21.460 3.270 14.054 1.00 97.19 85 GLU A C 1
ATOM 682 O O . GLU A 1 85 ? -20.462 3.715 13.481 1.00 97.19 85 GLU A O 1
ATOM 687 N N . ALA A 1 86 ? -21.495 2.034 14.556 1.00 96.62 86 ALA A N 1
ATOM 688 C CA . ALA A 1 86 ? -20.390 1.092 14.442 1.00 96.62 86 ALA A CA 1
ATOM 689 C C . ALA A 1 86 ? -20.035 0.799 12.973 1.00 96.62 86 ALA A C 1
ATOM 691 O O . ALA A 1 86 ? -18.859 0.847 12.600 1.00 96.62 86 ALA A O 1
ATOM 692 N N . PHE A 1 87 ? -21.034 0.567 12.110 1.00 97.50 87 PHE A N 1
ATOM 693 C CA . PHE A 1 87 ? -20.803 0.387 10.673 1.00 97.50 87 PHE A CA 1
ATOM 694 C C . PHE A 1 87 ? -20.179 1.631 10.033 1.00 97.50 87 PHE A C 1
ATOM 696 O O . PHE A 1 87 ? -19.223 1.519 9.264 1.00 97.50 87 PHE A O 1
ATOM 703 N N . LYS A 1 88 ? -20.677 2.827 10.365 1.00 97.88 88 LYS A N 1
ATOM 704 C CA . LYS A 1 88 ? -20.125 4.089 9.861 1.00 97.88 88 LYS A CA 1
ATOM 705 C C . LYS A 1 88 ? -18.660 4.266 10.266 1.00 97.88 88 LYS A C 1
ATOM 707 O O . LYS A 1 88 ? -17.855 4.686 9.433 1.00 97.88 88 LYS A O 1
ATOM 712 N N . GLN A 1 89 ? -18.304 3.906 11.500 1.00 96.75 89 GLN A N 1
ATOM 713 C CA . GLN A 1 89 ? -16.924 3.945 11.979 1.00 96.75 89 GLN A CA 1
ATOM 714 C C . GLN A 1 89 ? -16.026 2.966 11.209 1.00 96.75 89 GLN A C 1
ATOM 716 O O . GLN A 1 89 ? -14.982 3.383 10.709 1.00 96.75 89 GLN A O 1
ATOM 721 N N . ILE A 1 90 ? -16.437 1.698 11.064 1.00 97.50 90 ILE A N 1
ATOM 722 C CA . ILE A 1 90 ? -15.678 0.697 10.290 1.00 97.50 90 ILE A CA 1
ATOM 723 C C . ILE A 1 90 ? -15.503 1.178 8.855 1.00 97.50 90 ILE A C 1
ATOM 725 O O . ILE A 1 90 ? -14.393 1.170 8.334 1.00 97.50 90 ILE A O 1
ATOM 729 N N . ARG A 1 91 ? -16.587 1.649 8.231 1.00 98.44 91 ARG A N 1
ATOM 730 C CA . ARG A 1 91 ? -16.566 2.138 6.856 1.00 98.44 91 ARG A CA 1
ATOM 731 C C . ARG A 1 91 ? -15.556 3.267 6.679 1.00 98.44 91 ARG A C 1
ATOM 733 O O . ARG A 1 91 ? -14.744 3.206 5.762 1.00 98.44 91 ARG A O 1
ATOM 740 N N . GLN A 1 92 ? -15.593 4.276 7.548 1.00 98.38 92 GLN A N 1
ATOM 741 C CA . GLN A 1 92 ? -14.675 5.413 7.477 1.00 98.38 92 GLN A CA 1
ATOM 742 C C . GLN A 1 92 ? -13.212 4.982 7.645 1.00 98.38 92 GLN A C 1
ATOM 744 O O . GLN A 1 92 ? -12.333 5.470 6.930 1.00 98.38 92 GLN A O 1
ATOM 749 N N . GLU A 1 93 ? -12.951 4.065 8.574 1.00 98.19 93 GLU A N 1
ATOM 750 C CA . GLU A 1 93 ? -11.610 3.545 8.824 1.00 98.19 93 GLU A CA 1
ATOM 751 C C . GLU A 1 93 ? -11.106 2.730 7.625 1.00 98.19 93 GLU A C 1
ATOM 753 O O . GLU A 1 93 ? -10.035 3.014 7.099 1.00 98.19 93 GLU A O 1
ATOM 758 N N . THR A 1 94 ? -11.904 1.790 7.111 1.00 98.75 94 THR A N 1
ATOM 759 C CA . THR A 1 94 ? -11.555 0.986 5.931 1.00 98.75 94 THR A CA 1
ATOM 760 C C . THR A 1 94 ? -11.311 1.852 4.693 1.00 98.75 94 THR A C 1
ATOM 762 O O . THR A 1 94 ? -10.333 1.611 3.993 1.00 98.75 94 THR A O 1
ATOM 765 N N . ILE A 1 95 ? -12.122 2.893 4.448 1.00 98.81 95 ILE A N 1
ATOM 766 C CA . ILE A 1 95 ? -11.874 3.861 3.361 1.00 98.81 95 ILE A CA 1
ATOM 767 C C . ILE A 1 95 ? -10.501 4.517 3.533 1.00 98.81 95 ILE A C 1
ATOM 769 O O . ILE A 1 95 ? -9.708 4.554 2.597 1.00 98.81 95 ILE A O 1
ATOM 773 N N . THR A 1 96 ? -10.209 5.014 4.736 1.00 98.75 96 THR A N 1
ATOM 774 C CA . THR A 1 96 ? -8.944 5.705 5.028 1.00 98.75 96 THR A CA 1
ATOM 775 C C . THR A 1 96 ? -7.741 4.792 4.800 1.00 98.75 96 THR A C 1
ATOM 777 O O . THR A 1 96 ? -6.733 5.234 4.255 1.00 98.75 96 THR A O 1
ATOM 780 N N . LEU A 1 97 ? -7.852 3.521 5.193 1.00 98.94 97 LEU A N 1
ATOM 781 C CA . LEU A 1 97 ? -6.786 2.534 5.054 1.00 98.94 97 LEU A CA 1
ATOM 782 C C . LEU A 1 97 ? -6.551 2.120 3.600 1.00 98.94 97 LEU A C 1
ATOM 784 O O . LEU A 1 97 ? -5.399 2.088 3.183 1.00 98.94 97 LEU A O 1
ATOM 788 N N . ILE A 1 98 ? -7.610 1.855 2.828 1.00 98.94 98 ILE A N 1
ATOM 789 C CA . ILE A 1 98 ? -7.476 1.513 1.402 1.00 98.94 98 ILE A CA 1
ATOM 790 C C . ILE A 1 98 ? -6.895 2.707 0.634 1.00 98.94 98 ILE A C 1
ATOM 792 O O . ILE A 1 98 ? -5.904 2.563 -0.059 1.00 98.94 98 ILE A O 1
ATOM 796 N N . LEU A 1 99 ? -7.391 3.930 0.842 1.00 98.88 99 LEU A N 1
ATOM 797 C CA . LEU A 1 99 ? -6.826 5.122 0.185 1.00 98.88 99 LEU A CA 1
ATOM 798 C C . LEU A 1 99 ? -5.387 5.466 0.619 1.00 98.88 99 LEU A C 1
ATOM 800 O O . LEU A 1 99 ? -4.755 6.348 0.033 1.00 98.88 99 LEU A O 1
ATOM 804 N N . ALA A 1 100 ? -4.876 4.847 1.685 1.00 98.81 100 ALA A N 1
ATOM 805 C CA . ALA A 1 100 ? -3.495 5.015 2.119 1.00 98.81 100 ALA A CA 1
ATOM 806 C C . ALA A 1 100 ? -2.521 4.085 1.374 1.00 98.81 100 ALA A C 1
ATOM 808 O O . ALA A 1 100 ? -1.310 4.333 1.430 1.00 98.81 100 ALA A O 1
ATOM 809 N N . THR A 1 101 ? -3.001 3.038 0.689 1.00 98.88 101 THR A N 1
ATOM 810 C CA . THR A 1 101 ? -2.126 2.119 -0.060 1.00 98.88 101 THR A CA 1
ATOM 811 C C . THR A 1 101 ? -1.504 2.799 -1.276 1.00 98.88 101 THR A C 1
ATOM 813 O O . THR A 1 101 ? -0.330 2.543 -1.535 1.00 98.88 101 THR A O 1
ATOM 816 N N . ASP A 1 102 ? -2.168 3.810 -1.859 1.00 98.81 102 ASP A N 1
ATOM 817 C CA . ASP A 1 102 ? -1.629 4.642 -2.946 1.00 98.81 102 ASP A CA 1
ATOM 818 C C . ASP A 1 102 ? -0.181 5.089 -2.664 1.00 98.81 102 ASP A C 1
ATOM 820 O O . ASP A 1 102 ? 0.131 5.838 -1.721 1.00 98.81 102 ASP A O 1
ATOM 824 N N . MET A 1 103 ? 0.742 4.603 -3.493 1.00 98.06 103 MET A N 1
ATOM 825 C CA . MET A 1 103 ? 2.168 4.864 -3.342 1.00 98.06 103 MET A CA 1
ATOM 826 C C . MET A 1 103 ? 2.560 6.301 -3.697 1.00 98.06 103 MET A C 1
ATOM 828 O O . MET A 1 103 ? 3.589 6.766 -3.199 1.00 98.06 103 MET A O 1
ATOM 832 N N . ALA A 1 104 ? 1.720 7.062 -4.411 1.00 97.88 104 ALA A N 1
ATOM 833 C CA . ALA A 1 104 ? 1.913 8.504 -4.589 1.00 97.88 104 ALA A CA 1
ATOM 834 C C . ALA A 1 104 ? 1.879 9.259 -3.245 1.00 97.88 104 ALA A C 1
ATOM 836 O O . ALA A 1 104 ? 2.533 10.292 -3.084 1.00 97.88 104 ALA A O 1
ATOM 837 N N . ARG A 1 105 ? 1.183 8.706 -2.240 1.00 98.12 105 ARG A N 1
ATOM 838 C CA . ARG A 1 105 ? 1.056 9.274 -0.887 1.00 98.12 105 ARG A CA 1
ATOM 839 C C . ARG A 1 105 ? 2.079 8.727 0.110 1.00 98.12 105 ARG A C 1
ATOM 841 O O . ARG A 1 105 ? 2.112 9.170 1.260 1.00 98.12 105 ARG A O 1
ATOM 848 N N . HIS A 1 106 ? 2.944 7.793 -0.299 1.00 98.44 106 HIS A N 1
ATOM 849 C CA . HIS A 1 106 ? 3.895 7.126 0.600 1.00 98.44 106 HIS A CA 1
ATOM 850 C C . HIS A 1 106 ? 4.764 8.120 1.384 1.00 98.44 106 HIS A C 1
ATOM 852 O O . HIS A 1 106 ? 4.828 8.060 2.613 1.00 98.44 106 HIS A O 1
ATOM 858 N N . SER A 1 107 ? 5.393 9.067 0.684 1.00 98.00 107 SER A N 1
ATOM 859 C CA . SER A 1 107 ? 6.298 10.048 1.292 1.00 98.00 107 SER A CA 1
ATOM 860 C C . SER A 1 107 ? 5.592 10.964 2.294 1.00 98.00 107 SER A C 1
ATOM 862 O O . SER A 1 107 ? 6.157 11.280 3.341 1.00 98.00 107 SER A O 1
ATOM 864 N N . GLU A 1 108 ? 4.356 11.374 2.000 1.00 98.25 108 GLU A N 1
ATOM 865 C CA . GLU A 1 108 ? 3.531 12.209 2.881 1.00 98.25 108 GLU A CA 1
ATOM 866 C C . GLU A 1 108 ? 3.185 11.465 4.179 1.00 98.25 108 GLU A C 1
ATOM 868 O O . GLU A 1 108 ? 3.434 11.969 5.281 1.00 98.25 108 GLU A O 1
ATOM 873 N N . ILE A 1 109 ? 2.668 10.240 4.050 1.00 98.56 109 ILE A N 1
ATOM 874 C CA . ILE A 1 109 ? 2.248 9.402 5.177 1.00 98.56 109 ILE A CA 1
ATOM 875 C C . ILE A 1 109 ? 3.454 9.047 6.055 1.00 98.56 109 ILE A C 1
ATOM 877 O O . ILE A 1 109 ? 3.412 9.247 7.272 1.00 98.56 109 ILE A O 1
ATOM 881 N N . LEU A 1 110 ? 4.561 8.589 5.458 1.00 98.56 110 LEU A N 1
ATOM 882 C CA . LEU A 1 110 ? 5.753 8.199 6.212 1.00 98.56 110 LEU A CA 1
ATOM 883 C C . LEU A 1 110 ? 6.412 9.400 6.904 1.00 98.56 110 LEU A C 1
ATOM 885 O O . LEU A 1 110 ? 6.836 9.284 8.054 1.00 98.56 110 LEU A O 1
ATOM 889 N N . LYS A 1 111 ? 6.472 10.570 6.252 1.00 98.44 111 LYS A N 1
ATOM 890 C CA . LYS A 1 111 ? 6.965 11.807 6.884 1.00 98.44 111 LYS A CA 1
ATOM 891 C C . LYS A 1 111 ? 6.121 12.172 8.102 1.00 98.44 111 LYS A C 1
ATOM 893 O O . LYS A 1 111 ? 6.670 12.490 9.156 1.00 98.44 111 LYS A O 1
ATOM 898 N N . THR A 1 112 ? 4.802 12.086 7.964 1.00 98.31 112 THR A N 1
ATOM 899 C CA . THR A 1 112 ? 3.850 12.378 9.039 1.00 98.31 112 THR A CA 1
ATOM 900 C C . THR A 1 112 ? 4.015 11.413 10.213 1.00 98.31 112 THR A C 1
ATOM 902 O O . THR A 1 112 ? 3.969 11.840 11.367 1.00 98.31 112 THR A O 1
ATOM 905 N N . PHE A 1 113 ? 4.260 10.130 9.940 1.00 98.56 113 PHE A N 1
ATOM 906 C CA . PHE A 1 113 ? 4.512 9.132 10.978 1.00 98.56 113 PHE A CA 1
ATOM 907 C C . PHE A 1 113 ? 5.856 9.352 11.680 1.00 98.56 113 PHE A C 1
ATOM 909 O O . PHE A 1 113 ? 5.913 9.361 12.908 1.00 98.56 113 PHE A O 1
ATOM 916 N N . LYS A 1 114 ? 6.928 9.634 10.926 1.00 98.38 114 LYS A N 1
ATOM 917 C CA . LYS A 1 114 ? 8.258 9.949 11.479 1.00 98.38 114 LYS A CA 1
ATOM 918 C C . LYS A 1 114 ? 8.241 11.146 12.432 1.00 98.38 114 LYS A C 1
ATOM 920 O O . LYS A 1 114 ? 8.981 11.145 13.404 1.00 98.38 114 LYS A O 1
ATOM 925 N N . GLN A 1 115 ? 7.385 12.141 12.194 1.00 97.94 115 GLN A N 1
ATOM 926 C CA . GLN A 1 115 ? 7.216 13.284 13.104 1.00 97.94 115 GLN A CA 1
ATOM 927 C C . GLN A 1 115 ? 6.535 12.913 14.431 1.00 97.94 115 GLN A C 1
ATOM 929 O O . GLN A 1 115 ? 6.699 13.625 15.418 1.00 97.94 115 GLN A O 1
ATOM 934 N N . LYS A 1 116 ? 5.759 11.825 14.452 1.00 97.62 116 LYS A N 1
ATOM 935 C CA . LYS A 1 116 ? 4.976 11.382 15.613 1.00 97.62 116 LYS A CA 1
ATOM 936 C C . LYS A 1 116 ? 5.654 10.264 16.404 1.00 97.62 116 LYS A C 1
ATOM 938 O O . LYS A 1 116 ? 5.378 10.124 17.588 1.00 97.62 116 LYS A O 1
ATOM 943 N N . VAL A 1 117 ? 6.511 9.465 15.765 1.00 98.00 117 VAL A N 1
ATOM 944 C CA . VAL A 1 117 ? 7.005 8.192 16.315 1.00 98.00 117 VAL A CA 1
ATOM 945 C C . VAL A 1 117 ? 7.832 8.342 17.596 1.00 98.00 117 VAL A C 1
ATOM 947 O O . VAL A 1 117 ? 7.679 7.534 18.505 1.00 98.00 117 VAL A O 1
ATOM 950 N N . ASP A 1 118 ? 8.663 9.382 17.704 1.00 96.44 118 ASP A N 1
ATOM 951 C CA . ASP A 1 118 ? 9.567 9.545 18.854 1.00 96.44 118 ASP A CA 1
ATOM 952 C C . ASP A 1 118 ? 8.818 9.968 20.135 1.00 96.44 118 ASP A C 1
ATOM 954 O O . ASP A 1 118 ? 9.287 9.707 21.237 1.00 96.44 118 ASP A O 1
ATOM 958 N N . ASN A 1 119 ? 7.630 10.570 19.994 1.00 97.06 119 ASN A N 1
ATOM 959 C CA . ASN A 1 119 ? 6.730 10.946 21.092 1.00 97.06 119 ASN A CA 1
ATOM 960 C C . ASN A 1 119 ? 5.327 10.365 20.850 1.00 97.06 119 ASN A C 1
ATOM 962 O O . ASN A 1 119 ? 4.320 11.076 20.906 1.00 97.06 119 ASN A O 1
ATOM 966 N N . PHE A 1 120 ? 5.263 9.084 20.480 1.00 98.31 120 PHE A N 1
ATOM 967 C CA . PHE A 1 120 ? 4.005 8.457 20.092 1.00 98.31 120 PHE A CA 1
ATOM 968 C C . PHE A 1 120 ? 3.058 8.295 21.290 1.00 98.31 120 PHE A C 1
ATOM 970 O O . PHE A 1 120 ? 3.463 7.841 22.358 1.00 98.31 120 PHE A O 1
ATOM 977 N N . ASP A 1 121 ? 1.778 8.615 21.094 1.00 97.88 121 ASP A N 1
ATOM 978 C CA . ASP A 1 121 ? 0.742 8.568 22.119 1.00 97.88 121 ASP A CA 1
ATOM 979 C C . ASP A 1 121 ? -0.427 7.722 21.604 1.00 97.88 121 ASP A C 1
ATOM 981 O O . ASP A 1 121 ? -1.126 8.109 20.669 1.00 97.88 121 ASP A O 1
ATOM 985 N N . TYR A 1 122 ? -0.641 6.562 22.226 1.00 97.19 122 TYR A N 1
ATOM 986 C CA . TYR A 1 122 ? -1.726 5.638 21.878 1.00 97.19 122 TYR A CA 1
ATOM 987 C C . TYR A 1 122 ? -3.119 6.164 22.253 1.00 97.19 122 TYR A C 1
ATOM 989 O O . TYR A 1 122 ? -4.119 5.618 21.795 1.00 97.19 122 TYR A O 1
ATOM 997 N N . THR A 1 123 ? -3.212 7.219 23.065 1.00 96.69 123 THR A N 1
ATOM 998 C CA . THR A 1 123 ? -4.485 7.884 23.380 1.00 96.69 123 THR A CA 1
ATOM 999 C C . THR A 1 123 ? -4.850 8.956 22.349 1.00 96.69 123 THR A C 1
ATOM 1001 O O . THR A 1 123 ? -6.017 9.340 22.231 1.00 96.69 123 THR A O 1
ATOM 1004 N N . ASN A 1 124 ? -3.878 9.399 21.543 1.00 97.94 124 ASN A N 1
ATOM 1005 C CA . ASN A 1 124 ? -4.088 10.370 20.482 1.00 97.94 124 ASN A CA 1
ATOM 1006 C C . ASN A 1 124 ? -4.592 9.682 19.200 1.00 97.94 124 ASN A C 1
ATOM 1008 O O . ASN A 1 124 ? -3.875 8.931 18.532 1.00 97.94 124 ASN A O 1
ATOM 1012 N N . LYS A 1 125 ? -5.832 9.999 18.809 1.00 95.94 125 LYS A N 1
ATOM 1013 C CA . LYS A 1 125 ? -6.490 9.415 17.630 1.00 95.94 125 LYS A CA 1
ATOM 1014 C C . LYS A 1 125 ? -5.738 9.662 16.320 1.00 95.94 125 LYS A C 1
ATOM 1016 O O . LYS A 1 125 ? -5.752 8.793 15.456 1.00 95.94 125 LYS A O 1
ATOM 1021 N N . GLU A 1 126 ? -5.062 10.799 16.162 1.00 96.94 126 GLU A N 1
ATOM 1022 C CA . GLU A 1 126 ? -4.289 11.096 14.948 1.00 96.94 126 GLU A CA 1
ATOM 1023 C C . GLU A 1 126 ? -3.011 10.257 14.863 1.00 96.94 126 GLU A C 1
ATOM 1025 O O . GLU A 1 126 ? -2.611 9.834 13.777 1.00 96.94 126 GLU A O 1
ATOM 1030 N N . HIS A 1 127 ? -2.371 9.992 16.006 1.00 98.44 127 HIS A N 1
ATOM 1031 C CA . HIS A 1 127 ? -1.204 9.115 16.078 1.00 98.44 127 HIS A CA 1
ATOM 1032 C C . HIS A 1 127 ? -1.602 7.685 15.717 1.00 98.44 127 HIS A C 1
ATOM 1034 O O . HIS A 1 127 ? -0.984 7.074 14.844 1.00 98.44 127 HIS A O 1
ATOM 1040 N N . VAL A 1 128 ? -2.686 7.193 16.319 1.00 98.25 128 VAL A N 1
ATOM 1041 C CA . VAL A 1 128 ? -3.235 5.859 16.052 1.00 98.25 128 VAL A CA 1
ATOM 1042 C C . VAL A 1 128 ? -3.684 5.710 14.595 1.00 98.25 128 VAL A C 1
ATOM 1044 O O . VAL A 1 128 ? -3.321 4.726 13.954 1.00 98.25 128 VAL A O 1
ATOM 1047 N N . ALA A 1 129 ? -4.396 6.687 14.025 1.00 98.00 129 ALA A N 1
ATOM 1048 C CA . ALA A 1 129 ? -4.787 6.666 12.612 1.00 98.00 129 ALA A CA 1
ATOM 1049 C C . ALA A 1 129 ? -3.566 6.630 11.676 1.00 98.00 129 ALA A C 1
ATOM 1051 O O . ALA A 1 129 ? -3.517 5.832 10.739 1.00 98.00 129 ALA A O 1
ATOM 1052 N N . CYS A 1 130 ? -2.542 7.441 11.962 1.00 98.44 130 CYS A N 1
ATOM 1053 C CA . CYS A 1 130 ? -1.299 7.450 11.194 1.00 98.44 130 CYS A CA 1
ATOM 1054 C C . CYS A 1 130 ? -0.559 6.107 11.272 1.00 98.44 130 CYS A C 1
ATOM 1056 O O . CYS A 1 130 ? -0.114 5.598 10.244 1.00 98.44 130 CYS A O 1
ATOM 1058 N N . LEU A 1 131 ? -0.494 5.494 12.457 1.00 98.75 131 LEU A N 1
ATOM 1059 C CA . LEU A 1 131 ? 0.085 4.165 12.628 1.00 98.75 131 LEU A CA 1
ATOM 1060 C C . LEU A 1 131 ? -0.684 3.104 11.832 1.00 98.75 131 LEU A C 1
ATOM 1062 O O . LEU A 1 131 ? -0.059 2.312 11.137 1.00 98.75 131 LEU A O 1
ATOM 1066 N N . LYS A 1 132 ? -2.022 3.099 11.873 1.00 98.81 132 LYS A N 1
ATOM 1067 C CA . LYS A 1 132 ? -2.835 2.134 11.114 1.00 98.81 132 LYS A CA 1
ATOM 1068 C C . LYS A 1 132 ? -2.619 2.256 9.600 1.00 98.81 132 LYS A C 1
ATOM 1070 O O . LYS A 1 132 ? -2.464 1.230 8.940 1.00 98.81 132 LYS A O 1
ATOM 1075 N N . MET A 1 133 ? -2.506 3.480 9.071 1.00 98.88 133 MET A N 1
ATOM 1076 C CA . MET A 1 133 ? -2.119 3.707 7.669 1.00 98.88 133 MET A CA 1
ATOM 1077 C C . MET A 1 133 ? -0.735 3.123 7.359 1.00 98.88 133 MET A C 1
ATOM 1079 O O . MET A 1 133 ? -0.562 2.451 6.350 1.00 98.88 133 MET A O 1
ATOM 1083 N N . VAL A 1 134 ? 0.258 3.322 8.230 1.00 98.88 134 VAL A N 1
ATOM 1084 C CA . VAL A 1 134 ? 1.592 2.734 8.022 1.00 98.88 134 VAL A CA 1
ATOM 1085 C C . VAL A 1 134 ? 1.561 1.206 8.125 1.00 98.88 134 VAL A C 1
ATOM 1087 O O . VAL A 1 134 ? 2.228 0.546 7.339 1.00 98.88 134 VAL A O 1
ATOM 1090 N N . LEU A 1 135 ? 0.762 0.626 9.024 1.00 98.94 135 LEU A N 1
ATOM 1091 C CA . LEU A 1 135 ? 0.639 -0.828 9.173 1.00 98.94 135 LEU A CA 1
ATOM 1092 C C . LEU A 1 135 ? 0.047 -1.498 7.928 1.00 98.94 135 LEU A C 1
ATOM 1094 O O . LEU A 1 135 ? 0.575 -2.526 7.498 1.00 98.94 135 LEU A O 1
ATOM 1098 N N . ILE A 1 136 ? -1.014 -0.939 7.328 1.00 98.94 136 ILE A N 1
ATOM 1099 C CA . ILE A 1 136 ? -1.550 -1.496 6.076 1.00 98.94 136 ILE A CA 1
ATOM 1100 C C . ILE A 1 136 ? -0.533 -1.366 4.943 1.00 98.94 136 ILE A C 1
ATOM 1102 O O . ILE A 1 136 ? -0.299 -2.352 4.252 1.00 98.94 136 ILE A O 1
ATOM 1106 N N . LYS A 1 137 ? 0.171 -0.230 4.837 1.00 98.88 137 LYS A N 1
ATOM 1107 C CA . LYS A 1 137 ? 1.246 -0.061 3.850 1.00 98.88 137 LYS A CA 1
ATOM 1108 C C . LYS A 1 137 ? 2.394 -1.042 4.066 1.00 98.88 137 LYS A C 1
ATOM 1110 O O . LYS A 1 137 ? 2.871 -1.626 3.107 1.00 98.88 137 LYS A O 1
ATOM 1115 N N . CYS A 1 138 ? 2.817 -1.282 5.308 1.00 98.88 138 CYS A N 1
ATOM 1116 C CA . CYS A 1 138 ? 3.792 -2.328 5.615 1.00 98.88 138 CYS A CA 1
ATOM 1117 C C . CYS A 1 138 ? 3.337 -3.681 5.083 1.00 98.88 138 CYS A C 1
ATOM 1119 O O . CYS A 1 138 ? 4.150 -4.395 4.516 1.00 98.88 138 CYS A O 1
ATOM 1121 N N . CYS A 1 139 ? 2.063 -4.030 5.267 1.00 98.88 139 CYS A N 1
ATOM 1122 C CA . CYS A 1 139 ? 1.522 -5.320 4.855 1.00 98.88 139 CYS A CA 1
ATOM 1123 C C . CYS A 1 139 ? 1.393 -5.475 3.340 1.00 98.88 139 CYS A C 1
ATOM 1125 O O . CYS A 1 139 ? 1.690 -6.557 2.836 1.00 98.88 139 CYS A O 1
ATOM 1127 N N . ASP A 1 140 ? 0.946 -4.422 2.671 1.00 98.88 140 ASP A N 1
ATOM 1128 C CA . ASP A 1 140 ? 0.766 -4.321 1.224 1.00 98.88 140 ASP A CA 1
ATOM 1129 C C . ASP A 1 140 ? 2.087 -4.634 0.495 1.00 98.88 140 ASP A C 1
ATOM 1131 O O . ASP A 1 140 ? 2.218 -5.657 -0.174 1.00 98.88 140 ASP A O 1
ATOM 1135 N N . ILE A 1 141 ? 3.159 -3.906 0.817 1.00 98.69 141 ILE A N 1
ATOM 1136 C CA . ILE A 1 141 ? 4.467 -4.084 0.163 1.00 98.69 141 ILE A CA 1
ATOM 1137 C C . ILE A 1 141 ? 5.415 -5.038 0.918 1.00 98.69 141 ILE A C 1
ATOM 1139 O O . ILE A 1 141 ? 6.634 -4.890 0.885 1.00 98.69 141 ILE A O 1
ATOM 1143 N N . SER A 1 142 ? 4.874 -6.041 1.620 1.00 98.75 142 SER A N 1
ATOM 1144 C CA . SER A 1 142 ? 5.643 -6.911 2.536 1.00 98.75 142 SER A CA 1
ATOM 1145 C C . SER A 1 142 ? 6.346 -8.118 1.905 1.00 98.75 142 SER A C 1
ATOM 1147 O O . SER A 1 142 ? 6.881 -8.944 2.643 1.00 98.75 142 SER A O 1
ATOM 1149 N N . ASN A 1 143 ? 6.337 -8.291 0.581 1.00 98.69 143 ASN A N 1
ATOM 1150 C CA . ASN A 1 143 ? 6.837 -9.532 -0.029 1.00 98.69 143 ASN A CA 1
ATOM 1151 C C . ASN A 1 143 ? 8.293 -9.840 0.351 1.00 98.69 143 AS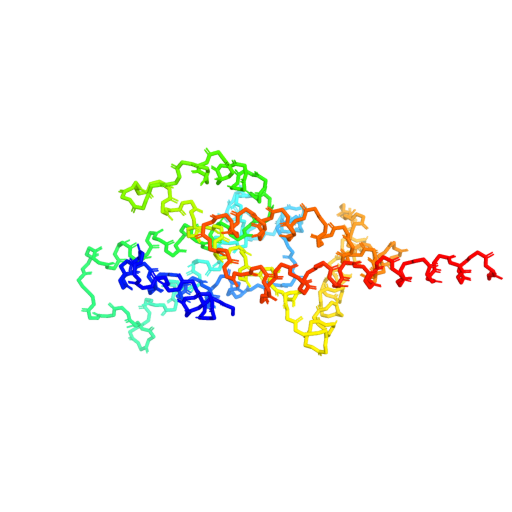N A C 1
ATOM 1153 O O . ASN A 1 143 ? 8.567 -10.941 0.818 1.00 98.69 143 ASN A O 1
ATOM 1157 N N . GLU A 1 144 ? 9.179 -8.845 0.289 1.00 98.50 144 GLU A N 1
ATOM 1158 C CA . GLU A 1 144 ? 10.609 -8.975 0.630 1.00 98.50 144 GLU A CA 1
ATOM 1159 C C . GLU A 1 144 ? 10.897 -9.150 2.132 1.00 98.50 144 GLU A C 1
ATOM 1161 O O . GLU A 1 144 ? 12.038 -9.339 2.538 1.00 98.50 144 GLU A O 1
ATOM 1166 N N . VAL A 1 145 ? 9.868 -9.101 2.982 1.00 98.38 145 VAL A N 1
ATOM 1167 C CA . VAL A 1 145 ? 9.982 -9.464 4.404 1.00 98.38 145 VAL A CA 1
ATOM 1168 C C . VAL A 1 145 ? 9.983 -10.986 4.589 1.00 98.38 145 VAL A C 1
ATOM 1170 O O . VAL A 1 145 ? 10.409 -11.501 5.622 1.00 98.38 145 VAL A O 1
ATOM 1173 N N . ARG A 1 146 ? 9.436 -11.726 3.622 1.00 98.38 146 ARG A N 1
ATOM 1174 C CA . ARG A 1 146 ? 9.252 -13.177 3.704 1.00 98.38 146 ARG A CA 1
ATOM 1175 C C . ARG A 1 146 ? 10.566 -13.909 3.404 1.00 98.38 146 ARG A C 1
ATOM 1177 O O . ARG A 1 146 ? 11.454 -13.323 2.793 1.00 98.38 146 ARG A O 1
ATOM 1184 N N . PRO A 1 147 ? 10.676 -15.201 3.774 1.00 97.62 147 PRO A N 1
ATOM 1185 C CA . PRO A 1 147 ? 11.776 -16.041 3.312 1.00 97.62 147 PRO A CA 1
ATOM 1186 C C . PRO A 1 147 ? 11.937 -15.959 1.794 1.00 97.62 147 PRO A C 1
ATOM 1188 O O . PRO A 1 147 ? 10.946 -15.852 1.066 1.00 97.62 147 PRO A O 1
ATOM 1191 N N . MET A 1 148 ? 13.181 -16.012 1.332 1.00 92.69 148 MET A N 1
ATOM 1192 C CA . MET A 1 148 ? 13.549 -15.735 -0.055 1.00 92.69 148 MET A CA 1
ATOM 1193 C C . MET A 1 148 ? 12.784 -16.609 -1.053 1.00 92.69 148 MET A C 1
ATOM 1195 O O . MET A 1 148 ? 12.293 -16.109 -2.059 1.00 92.69 148 MET A O 1
ATOM 1199 N N . GLU A 1 149 ? 12.605 -17.890 -0.742 1.00 96.56 149 GLU A N 1
ATOM 1200 C CA . GLU A 1 149 ? 11.920 -18.856 -1.606 1.00 96.56 149 GLU A CA 1
ATOM 1201 C C . GLU A 1 149 ? 10.433 -18.515 -1.792 1.00 96.56 149 GLU A C 1
ATOM 1203 O O . GLU A 1 149 ? 9.793 -18.963 -2.740 1.00 96.56 149 GLU A O 1
ATOM 1208 N N . VAL A 1 150 ? 9.879 -17.720 -0.872 1.00 98.25 150 VAL A N 1
ATOM 1209 C CA . VAL A 1 150 ? 8.511 -17.203 -0.929 1.00 98.25 150 VAL A CA 1
ATOM 1210 C C . VAL A 1 150 ? 8.472 -15.823 -1.582 1.00 98.25 150 VAL A C 1
ATOM 1212 O O . VAL A 1 150 ? 7.504 -15.527 -2.274 1.00 98.25 150 VAL A O 1
ATOM 1215 N N . ALA A 1 151 ? 9.477 -14.976 -1.349 1.00 97.94 151 ALA A N 1
ATOM 1216 C CA . ALA A 1 151 ? 9.528 -13.605 -1.855 1.00 97.94 151 ALA A CA 1
ATOM 1217 C C . ALA A 1 151 ? 9.885 -13.534 -3.350 1.00 97.94 151 ALA A C 1
ATOM 1219 O O . ALA A 1 151 ? 9.234 -12.813 -4.100 1.00 97.94 151 ALA A O 1
ATOM 1220 N N . GLU A 1 152 ? 10.883 -14.302 -3.792 1.00 95.56 152 GLU A N 1
ATOM 1221 C CA . GLU A 1 152 ? 11.466 -14.203 -5.136 1.00 95.56 152 GLU A CA 1
ATOM 1222 C C . GLU A 1 152 ? 10.455 -14.420 -6.281 1.00 95.56 152 GLU A C 1
ATOM 1224 O O . GLU A 1 152 ? 10.480 -13.625 -7.226 1.00 95.56 152 GLU A O 1
ATOM 1229 N N . PRO A 1 153 ? 9.507 -15.381 -6.210 1.00 98.31 153 PRO A N 1
ATOM 1230 C CA . PRO A 1 153 ? 8.491 -15.539 -7.254 1.00 98.31 153 PRO A CA 1
ATOM 1231 C C . PRO A 1 153 ? 7.588 -14.310 -7.435 1.00 98.31 153 PRO A C 1
ATOM 1233 O O . PRO A 1 153 ? 7.113 -14.057 -8.538 1.00 98.31 153 PRO A O 1
ATOM 1236 N N . TRP A 1 154 ? 7.362 -13.514 -6.382 1.00 98.56 154 TRP A N 1
ATOM 1237 C CA . TRP A 1 154 ? 6.547 -12.298 -6.493 1.00 98.56 154 TRP A CA 1
ATOM 1238 C C . TRP A 1 154 ? 7.225 -11.203 -7.309 1.00 98.56 154 TRP A C 1
ATOM 1240 O O . TRP A 1 154 ? 6.531 -10.363 -7.878 1.00 98.56 154 TRP A O 1
ATOM 1250 N N . VAL A 1 155 ? 8.558 -11.205 -7.392 1.00 97.69 155 VAL A N 1
ATOM 1251 C CA . VAL A 1 155 ? 9.290 -10.252 -8.233 1.00 97.69 155 VAL A CA 1
ATOM 1252 C C . VAL A 1 155 ? 9.026 -10.539 -9.707 1.00 97.69 155 VAL A C 1
ATOM 1254 O O . VAL A 1 155 ? 8.841 -9.602 -10.476 1.00 97.69 155 VAL A O 1
ATOM 1257 N N . ASP A 1 156 ? 8.940 -11.814 -10.100 1.00 96.62 156 ASP A N 1
ATOM 1258 C CA . ASP A 1 156 ? 8.547 -12.185 -11.464 1.00 96.62 156 ASP A CA 1
ATOM 1259 C C . ASP A 1 156 ? 7.130 -11.707 -11.788 1.00 96.62 156 ASP A C 1
ATOM 1261 O O . ASP A 1 156 ? 6.934 -11.052 -12.808 1.00 96.62 156 ASP A O 1
ATOM 1265 N N . CYS A 1 157 ? 6.164 -11.953 -10.894 1.00 98.44 157 CYS A N 1
ATOM 1266 C CA . CYS A 1 157 ? 4.785 -11.490 -11.075 1.00 98.44 157 CYS A CA 1
ATOM 1267 C C . CYS A 1 157 ? 4.695 -9.959 -11.191 1.00 98.44 157 CYS A C 1
ATOM 1269 O O . CYS A 1 157 ? 3.997 -9.443 -12.061 1.00 98.44 157 CYS A O 1
ATOM 1271 N N . LEU A 1 158 ? 5.425 -9.230 -10.338 1.00 98.00 158 LEU A N 1
ATOM 1272 C CA . LEU A 1 158 ? 5.473 -7.768 -10.367 1.00 98.00 158 LEU A CA 1
ATOM 1273 C C . LEU A 1 158 ? 6.024 -7.250 -11.699 1.00 98.00 158 LEU A C 1
ATOM 1275 O O . LEU A 1 158 ? 5.449 -6.344 -12.301 1.00 98.00 158 LEU A O 1
ATOM 1279 N N . LEU A 1 159 ? 7.144 -7.814 -12.157 1.00 97.12 159 LEU A N 1
ATOM 1280 C CA . LEU A 1 159 ? 7.771 -7.398 -13.408 1.00 97.12 159 LEU A CA 1
ATOM 1281 C C . LEU A 1 159 ? 6.913 -7.762 -14.620 1.00 97.12 159 LEU A C 1
ATOM 1283 O O . LEU A 1 159 ? 6.833 -6.966 -15.548 1.00 97.12 159 LEU A O 1
ATOM 1287 N N . GLU A 1 160 ? 6.240 -8.914 -14.611 1.00 98.31 160 GLU A N 1
ATOM 1288 C CA . GLU A 1 160 ? 5.287 -9.280 -15.660 1.00 98.31 160 GLU A CA 1
ATOM 1289 C C . GLU A 1 160 ? 4.186 -8.221 -15.797 1.00 98.31 160 GLU A C 1
ATOM 1291 O O . GLU A 1 160 ? 3.964 -7.714 -16.898 1.00 98.31 160 GLU A O 1
ATOM 1296 N N . GLU A 1 161 ? 3.565 -7.810 -14.689 1.00 98.38 161 GLU A N 1
ATOM 1297 C CA . GLU A 1 161 ? 2.538 -6.763 -14.695 1.00 98.38 161 GLU A CA 1
ATOM 1298 C C . GLU A 1 161 ? 3.090 -5.400 -15.141 1.00 98.38 161 GLU A C 1
ATOM 1300 O O . GLU A 1 161 ? 2.519 -4.740 -16.013 1.00 98.38 161 GLU A O 1
ATOM 1305 N N . TYR A 1 162 ? 4.254 -5.001 -14.622 1.00 97.88 162 TYR A N 1
ATOM 1306 C CA . TYR A 1 162 ? 4.893 -3.738 -14.999 1.00 97.88 162 TYR A CA 1
ATOM 1307 C C . TYR A 1 162 ? 5.266 -3.689 -16.481 1.00 97.88 162 TYR A C 1
ATOM 1309 O O . TYR A 1 162 ? 5.099 -2.651 -17.125 1.00 97.88 162 TYR A O 1
ATOM 1317 N N . PHE A 1 163 ? 5.746 -4.803 -17.034 1.00 98.12 163 PHE A N 1
ATOM 1318 C CA . PHE A 1 163 ? 6.114 -4.896 -18.441 1.00 98.12 163 PHE A CA 1
ATOM 1319 C C . PHE A 1 163 ? 4.886 -4.938 -19.344 1.00 98.12 163 PHE A C 1
ATOM 1321 O O . PHE A 1 163 ? 4.898 -4.292 -20.387 1.00 98.12 163 PHE A O 1
ATOM 1328 N N . MET A 1 164 ? 3.798 -5.603 -18.939 1.00 98.44 164 MET A N 1
ATOM 1329 C CA . MET A 1 164 ? 2.527 -5.519 -19.668 1.00 98.44 164 MET A CA 1
ATOM 1330 C C . MET A 1 164 ? 2.038 -4.071 -19.784 1.00 98.44 164 MET A C 1
ATOM 1332 O O . MET A 1 164 ? 1.610 -3.652 -20.863 1.00 98.44 164 MET A O 1
ATOM 1336 N N . GLN A 1 165 ? 2.133 -3.293 -18.701 1.00 98.56 165 GLN A N 1
ATOM 1337 C CA . GLN A 1 165 ? 1.791 -1.874 -18.735 1.00 98.56 165 GLN A CA 1
ATOM 1338 C C . GLN A 1 165 ? 2.734 -1.075 -19.639 1.00 98.56 165 GLN A C 1
ATOM 1340 O O . GLN A 1 165 ? 2.250 -0.368 -20.521 1.00 98.56 165 GLN A O 1
ATOM 1345 N N . SER A 1 166 ? 4.052 -1.176 -19.457 1.00 98.12 166 SER A N 1
ATOM 1346 C CA . SER A 1 166 ? 4.993 -0.348 -20.220 1.00 98.12 166 SER A CA 1
ATOM 1347 C C . SER A 1 166 ? 5.010 -0.688 -21.713 1.00 98.12 166 SER A C 1
ATOM 1349 O O . SER A 1 166 ? 5.096 0.217 -22.545 1.00 98.12 166 SER A O 1
ATOM 1351 N N . ASP A 1 167 ? 4.846 -1.963 -22.079 1.00 98.25 167 ASP A N 1
ATOM 1352 C CA . ASP A 1 167 ? 4.712 -2.398 -23.472 1.00 98.25 167 ASP A CA 1
ATOM 1353 C C . ASP A 1 167 ? 3.432 -1.808 -24.105 1.00 98.25 167 ASP A C 1
ATOM 1355 O O . ASP A 1 167 ? 3.452 -1.332 -25.247 1.00 98.25 167 ASP A O 1
ATOM 1359 N N . ARG A 1 168 ? 2.327 -1.750 -23.347 1.00 98.38 168 ARG A N 1
ATOM 1360 C CA . ARG A 1 168 ? 1.077 -1.111 -23.784 1.00 98.38 168 ARG A CA 1
ATOM 1361 C C . ARG A 1 168 ? 1.200 0.409 -23.893 1.00 98.38 168 ARG A C 1
ATOM 1363 O O . ARG A 1 168 ? 0.742 0.976 -24.882 1.00 98.38 168 ARG A O 1
ATOM 1370 N N . GLU A 1 169 ? 1.848 1.063 -22.931 1.00 98.56 169 GLU A N 1
ATOM 1371 C CA . GLU A 1 169 ? 2.130 2.503 -22.971 1.00 98.56 169 GLU A CA 1
ATOM 1372 C C . GLU A 1 169 ? 2.952 2.865 -24.218 1.00 98.56 169 GLU A C 1
ATOM 1374 O O . GLU A 1 169 ? 2.588 3.797 -24.935 1.00 98.56 169 GLU A O 1
ATOM 1379 N N . LYS A 1 170 ? 3.991 2.080 -24.551 1.00 97.75 170 LYS A N 1
ATOM 1380 C CA . LYS A 1 170 ? 4.765 2.239 -25.798 1.00 97.75 170 LYS A CA 1
ATOM 1381 C C . LYS A 1 170 ? 3.870 2.120 -27.037 1.00 97.75 170 LYS A C 1
ATOM 1383 O O . LYS A 1 170 ? 3.967 2.953 -27.938 1.00 97.75 170 LYS A O 1
ATOM 1388 N N . ALA A 1 171 ? 3.003 1.107 -27.086 1.00 98.12 171 ALA A N 1
ATOM 1389 C CA . ALA A 1 171 ? 2.113 0.865 -28.223 1.00 98.12 171 ALA A CA 1
ATOM 1390 C C . ALA A 1 171 ? 1.054 1.968 -28.412 1.00 98.12 171 ALA A C 1
ATOM 1392 O O . ALA A 1 171 ? 0.702 2.300 -29.543 1.00 98.12 171 ALA A O 1
ATOM 1393 N N . GLU A 1 172 ? 0.564 2.549 -27.315 1.00 98.06 172 GLU A N 1
ATOM 1394 C CA . GLU A 1 172 ? -0.439 3.623 -27.307 1.00 98.06 172 GLU A CA 1
ATOM 1395 C C . GLU A 1 172 ? 0.188 5.031 -27.404 1.00 98.06 172 GLU A C 1
ATOM 1397 O O . GLU A 1 172 ? -0.533 6.025 -27.496 1.00 98.06 172 GLU A O 1
ATOM 1402 N N . GLY A 1 173 ? 1.523 5.139 -27.421 1.00 98.00 173 GLY A N 1
ATOM 1403 C CA . GLY A 1 173 ? 2.239 6.418 -27.468 1.00 98.00 173 GLY A CA 1
ATOM 1404 C C . GLY A 1 173 ? 2.148 7.226 -26.167 1.00 98.00 173 GLY A C 1
ATOM 1405 O O . GLY A 1 173 ? 2.247 8.455 -26.196 1.00 98.00 173 GLY A O 1
ATOM 1406 N N . LEU A 1 174 ? 1.934 6.551 -25.037 1.00 98.19 174 LEU A N 1
ATOM 1407 C CA . LEU A 1 174 ? 1.853 7.140 -23.703 1.00 98.19 174 LEU A CA 1
ATOM 1408 C C . LEU A 1 174 ? 3.243 7.242 -23.042 1.00 98.19 174 LEU A C 1
ATOM 1410 O O . LEU A 1 174 ? 4.180 6.543 -23.439 1.00 98.19 174 LEU A O 1
ATOM 1414 N N . PRO A 1 175 ? 3.412 8.109 -22.023 1.00 97.81 175 PRO A N 1
ATOM 1415 C CA . PRO A 1 175 ? 4.647 8.171 -21.246 1.00 97.81 175 PRO A CA 1
ATOM 1416 C C . PRO A 1 175 ? 4.937 6.846 -20.532 1.00 97.81 175 PRO A C 1
ATOM 1418 O O . PRO A 1 175 ? 4.057 6.312 -19.867 1.00 97.81 175 PRO A O 1
ATOM 1421 N N . VAL A 1 176 ? 6.186 6.380 -20.610 1.00 96.94 176 VAL A N 1
ATOM 1422 C CA . VAL A 1 176 ? 6.653 5.145 -19.960 1.00 96.94 176 VAL A CA 1
ATOM 1423 C C . VAL A 1 176 ? 7.553 5.487 -18.779 1.00 96.94 176 VAL A C 1
ATOM 1425 O O . VAL A 1 176 ? 8.534 6.226 -18.922 1.00 96.94 176 VAL A O 1
ATOM 1428 N N . ALA A 1 177 ? 7.254 4.928 -17.609 1.00 94.31 177 ALA A N 1
ATOM 1429 C CA . ALA A 1 177 ? 8.093 5.096 -16.430 1.00 94.31 177 ALA A CA 1
ATOM 1430 C C . ALA A 1 177 ? 9.388 4.260 -16.546 1.00 94.31 177 ALA A C 1
ATOM 1432 O O . ALA A 1 177 ? 9.309 3.048 -16.745 1.00 94.31 177 ALA A O 1
ATOM 1433 N N . PRO A 1 178 ? 10.594 4.840 -16.358 1.00 93.81 178 PRO A N 1
ATOM 1434 C CA . PRO A 1 178 ? 11.851 4.099 -16.521 1.00 93.81 178 PRO A CA 1
ATOM 1435 C C . PRO A 1 178 ? 11.991 2.860 -15.627 1.00 93.81 178 PRO A C 1
ATOM 1437 O O . PRO A 1 178 ? 12.639 1.902 -16.026 1.00 93.81 178 PRO A O 1
ATOM 1440 N N . PHE A 1 179 ? 11.379 2.869 -14.438 1.00 92.44 179 PHE A N 1
ATOM 1441 C CA . PHE A 1 179 ? 11.411 1.747 -13.492 1.00 92.44 179 PHE A CA 1
ATOM 1442 C C . PHE A 1 179 ? 10.434 0.609 -13.842 1.00 92.44 179 PHE A C 1
ATOM 1444 O O . PHE A 1 179 ? 10.416 -0.400 -13.146 1.00 92.44 179 PHE A O 1
ATOM 1451 N N . MET A 1 180 ? 9.626 0.768 -14.896 1.00 94.06 180 MET A N 1
ATOM 1452 C CA . MET A 1 180 ? 8.722 -0.259 -15.435 1.00 94.06 180 MET A CA 1
ATOM 1453 C C . MET A 1 180 ? 9.136 -0.711 -16.840 1.00 94.06 180 MET A C 1
ATOM 1455 O O . MET A 1 180 ? 8.475 -1.552 -17.438 1.00 94.06 180 MET A O 1
ATOM 1459 N N . ASP A 1 181 ? 10.196 -0.135 -17.409 1.00 93.44 181 ASP A N 1
ATOM 1460 C CA . ASP A 1 181 ? 10.612 -0.405 -18.783 1.00 93.44 181 ASP A CA 1
ATOM 1461 C C . ASP A 1 181 ? 11.376 -1.734 -18.863 1.00 93.44 181 ASP A C 1
ATOM 1463 O O . ASP A 1 181 ? 12.474 -1.859 -18.317 1.00 93.44 181 ASP A O 1
ATOM 1467 N N . ARG A 1 182 ? 10.814 -2.710 -19.589 1.00 92.62 182 ARG A N 1
ATOM 1468 C CA . ARG A 1 182 ? 11.401 -4.041 -19.838 1.00 92.62 182 ARG A CA 1
ATOM 1469 C C . ARG A 1 182 ? 12.866 -3.993 -20.272 1.00 92.62 182 ARG A C 1
ATOM 1471 O O . ARG A 1 182 ? 13.629 -4.895 -19.951 1.00 92.62 182 ARG A O 1
ATOM 1478 N N . GLU A 1 183 ? 13.256 -2.963 -21.014 1.00 91.44 183 GLU A N 1
ATOM 1479 C CA . GLU A 1 183 ? 14.614 -2.830 -21.554 1.00 91.44 183 GLU A CA 1
ATOM 1480 C C . GLU A 1 183 ? 15.626 -2.299 -20.528 1.00 91.44 183 GLU A C 1
ATOM 1482 O O . GLU A 1 183 ? 16.829 -2.357 -20.766 1.00 91.44 183 GLU A O 1
ATOM 1487 N N . LYS A 1 184 ? 15.157 -1.754 -19.399 1.00 90.31 184 LYS A N 1
ATOM 1488 C CA . LYS A 1 184 ? 15.997 -1.077 -18.395 1.00 90.31 184 LYS A CA 1
ATOM 1489 C C . LYS A 1 184 ? 15.961 -1.733 -17.021 1.00 90.31 184 LYS A C 1
ATOM 1491 O O . LYS A 1 184 ? 16.784 -1.393 -16.175 1.00 90.31 184 LYS A O 1
ATOM 1496 N N . VAL A 1 185 ? 14.994 -2.613 -16.778 1.00 92.94 185 VAL A N 1
ATOM 1497 C CA . VAL A 1 185 ? 14.713 -3.158 -15.451 1.00 92.94 185 VAL A CA 1
ATOM 1498 C C . VAL A 1 185 ? 15.151 -4.613 -15.372 1.00 92.94 185 VAL A C 1
ATOM 1500 O O . VAL A 1 185 ? 14.741 -5.460 -16.160 1.00 92.94 185 VAL A O 1
ATOM 1503 N N . THR A 1 186 ? 15.949 -4.904 -14.353 1.00 92.12 186 THR A N 1
ATOM 1504 C CA . THR A 1 186 ? 16.293 -6.256 -13.906 1.00 92.12 186 THR A CA 1
ATOM 1505 C C . THR A 1 186 ? 15.658 -6.506 -12.539 1.00 92.12 186 THR A C 1
ATOM 1507 O O . THR A 1 186 ? 15.302 -5.562 -11.830 1.00 92.12 186 THR A O 1
ATOM 1510 N N . LYS A 1 187 ? 15.571 -7.771 -12.109 1.00 91.75 187 LYS A N 1
ATOM 1511 C CA . LYS A 1 187 ? 15.134 -8.100 -10.738 1.00 91.75 187 LYS A CA 1
ATOM 1512 C C . LYS A 1 187 ? 15.973 -7.369 -9.687 1.00 91.75 187 LYS A C 1
ATOM 1514 O O . LYS A 1 187 ? 15.435 -6.757 -8.769 1.00 91.75 187 LYS A O 1
ATOM 1519 N N . SER A 1 188 ? 17.295 -7.397 -9.857 1.00 92.56 188 SER A N 1
ATOM 1520 C CA . SER A 1 188 ? 18.258 -6.783 -8.941 1.00 92.56 188 SER A CA 1
ATOM 1521 C C . SER A 1 188 ? 18.064 -5.268 -8.833 1.00 92.56 188 SER A C 1
ATOM 1523 O O . SER A 1 188 ? 18.003 -4.725 -7.727 1.00 92.56 188 SER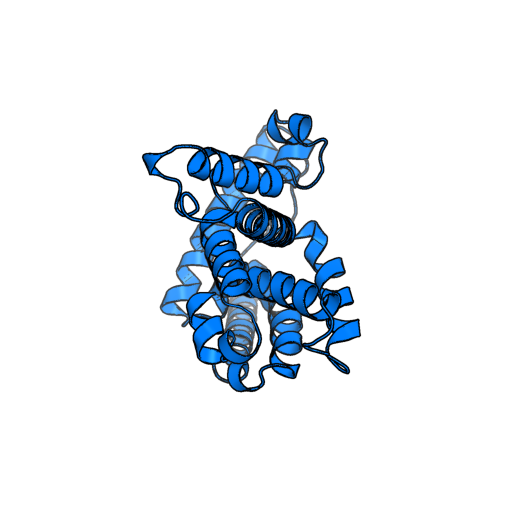 A O 1
ATOM 1525 N N . THR A 1 189 ? 17.892 -4.574 -9.960 1.00 91.56 189 THR A N 1
ATOM 1526 C CA . THR A 1 189 ? 17.688 -3.117 -9.975 1.00 91.56 189 THR A CA 1
ATOM 1527 C C . THR A 1 189 ? 16.319 -2.706 -9.431 1.00 91.56 189 THR A C 1
ATOM 1529 O O . THR A 1 189 ? 16.258 -1.729 -8.679 1.00 91.56 189 THR A O 1
ATOM 1532 N N . ALA A 1 190 ? 15.256 -3.466 -9.725 1.00 92.88 190 ALA A N 1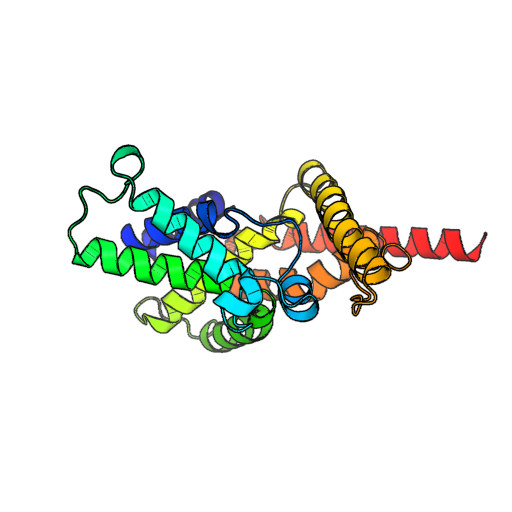
ATOM 1533 C CA . ALA A 1 190 ? 13.913 -3.228 -9.191 1.00 92.88 190 ALA A CA 1
ATOM 1534 C C . ALA A 1 190 ? 13.886 -3.303 -7.654 1.00 92.88 190 ALA A C 1
ATOM 1536 O O . ALA A 1 190 ? 13.433 -2.369 -6.985 1.00 92.88 190 ALA A O 1
ATOM 1537 N N . GLN A 1 191 ? 14.447 -4.373 -7.084 1.00 96.88 191 GLN A N 1
ATOM 1538 C CA . GLN A 1 191 ? 14.332 -4.636 -5.650 1.00 96.88 191 GLN A CA 1
ATOM 1539 C C . GLN A 1 191 ? 15.327 -3.833 -4.808 1.00 96.88 191 GLN A C 1
ATOM 1541 O O . GLN A 1 191 ? 14.950 -3.326 -3.751 1.00 96.88 191 GLN A O 1
ATOM 1546 N N . THR A 1 192 ? 16.567 -3.631 -5.271 1.00 94.44 192 THR A N 1
ATOM 1547 C CA . THR A 1 192 ? 17.606 -2.932 -4.483 1.00 94.44 192 THR A CA 1
ATOM 1548 C C . THR A 1 192 ? 17.149 -1.540 -4.040 1.00 94.44 192 THR A C 1
ATOM 1550 O O . THR A 1 192 ? 17.224 -1.191 -2.859 1.00 94.44 192 THR A O 1
ATOM 1553 N N . GLY A 1 193 ? 16.658 -0.731 -4.985 1.00 93.69 193 GLY A N 1
ATOM 1554 C CA . GLY A 1 193 ? 16.194 0.624 -4.692 1.00 93.69 193 GLY A CA 1
ATOM 1555 C C . GLY A 1 193 ? 14.942 0.623 -3.817 1.00 93.69 193 GLY A C 1
ATOM 1556 O O . GLY A 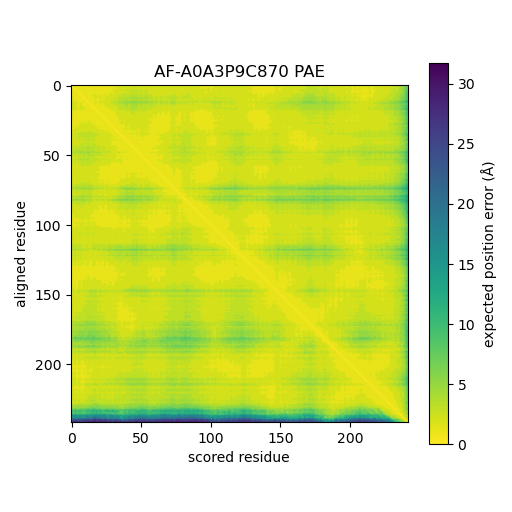1 193 ? 14.868 1.371 -2.840 1.00 93.69 193 GLY A O 1
ATOM 1557 N N . PHE A 1 194 ? 13.984 -0.250 -4.129 1.00 97.69 194 PHE A N 1
ATOM 1558 C CA . PHE A 1 194 ? 12.728 -0.341 -3.394 1.00 97.69 194 PHE A CA 1
ATOM 1559 C C . PHE A 1 194 ? 12.942 -0.755 -1.932 1.00 97.69 194 PHE A C 1
ATOM 1561 O O . PHE A 1 194 ? 12.461 -0.086 -1.015 1.00 97.69 194 PHE A O 1
ATOM 1568 N N . ILE A 1 195 ? 13.753 -1.786 -1.681 1.00 98.44 195 ILE A N 1
ATOM 1569 C CA . ILE A 1 195 ? 14.068 -2.231 -0.321 1.00 98.44 195 ILE A CA 1
ATOM 1570 C C . ILE A 1 195 ? 14.778 -1.118 0.457 1.00 98.44 195 ILE A C 1
ATOM 1572 O O . ILE A 1 195 ? 14.395 -0.795 1.583 1.00 98.44 195 ILE A O 1
ATOM 1576 N N . LYS A 1 196 ? 15.790 -0.492 -0.150 1.00 97.81 196 LYS A N 1
ATOM 1577 C CA . LYS A 1 196 ? 16.648 0.497 0.513 1.00 97.81 196 LYS A CA 1
ATOM 1578 C C . LYS A 1 196 ? 15.941 1.807 0.835 1.00 97.81 196 LYS A C 1
ATOM 1580 O O . LYS A 1 196 ? 16.189 2.385 1.892 1.00 97.81 196 LYS A O 1
ATOM 1585 N N . PHE A 1 197 ? 15.096 2.291 -0.071 1.00 97.25 197 PHE A N 1
ATOM 1586 C CA . PHE A 1 197 ? 14.528 3.637 0.020 1.00 97.25 197 PHE A CA 1
ATOM 1587 C C . PHE A 1 197 ? 13.042 3.662 0.389 1.00 97.25 197 PHE A C 1
ATOM 1589 O O . PHE A 1 197 ? 12.559 4.715 0.802 1.00 97.25 197 PHE A O 1
ATOM 1596 N N . VAL A 1 198 ? 12.335 2.529 0.303 1.00 98.38 198 VAL A N 1
ATOM 1597 C CA . VAL A 1 198 ? 10.909 2.424 0.656 1.00 98.38 198 VAL A CA 1
ATOM 1598 C C . VAL A 1 198 ? 10.710 1.498 1.853 1.00 98.38 198 VAL A C 1
ATOM 1600 O O . VAL A 1 198 ? 10.222 1.946 2.893 1.00 98.38 198 VAL A O 1
ATOM 1603 N N . LEU A 1 199 ? 11.119 0.228 1.748 1.00 98.69 199 LEU A N 1
ATOM 1604 C CA . LEU A 1 199 ? 10.825 -0.768 2.784 1.00 98.69 199 LEU A CA 1
ATOM 1605 C C . LEU A 1 199 ? 11.594 -0.498 4.076 1.00 98.69 199 LEU A C 1
ATOM 1607 O O . LEU A 1 199 ? 10.969 -0.265 5.110 1.00 98.69 199 LEU A O 1
ATOM 1611 N N . LEU A 1 200 ? 12.928 -0.467 4.031 1.00 98.69 200 LEU A N 1
ATOM 1612 C CA . LEU A 1 200 ? 13.748 -0.288 5.232 1.00 98.69 200 LEU A CA 1
ATOM 1613 C C . LEU A 1 200 ? 13.370 0.984 6.013 1.00 98.69 200 LEU A C 1
ATOM 1615 O O . LEU A 1 200 ? 13.055 0.854 7.195 1.00 98.69 200 LEU A O 1
ATOM 1619 N N . PRO A 1 201 ? 13.255 2.185 5.404 1.00 98.69 201 PRO A N 1
ATOM 1620 C CA . PRO A 1 201 ? 12.868 3.380 6.150 1.00 98.69 201 PRO A CA 1
ATOM 1621 C C . PRO A 1 201 ? 11.487 3.284 6.807 1.00 98.69 201 PRO A C 1
ATOM 1623 O O . PRO A 1 201 ? 11.270 3.897 7.855 1.00 98.69 201 PRO A O 1
ATOM 1626 N N . MET A 1 202 ? 10.542 2.561 6.202 1.00 98.81 202 MET A N 1
ATOM 1627 C CA . MET A 1 202 ? 9.202 2.370 6.754 1.00 98.81 202 MET A CA 1
ATOM 1628 C C . MET A 1 202 ? 9.226 1.381 7.924 1.00 98.81 202 MET A C 1
ATOM 1630 O O . MET A 1 202 ? 8.794 1.733 9.024 1.00 98.81 202 MET A O 1
ATOM 1634 N N . PHE A 1 203 ? 9.796 0.191 7.725 1.00 98.81 203 PHE A N 1
ATOM 1635 C CA . PHE A 1 203 ? 9.874 -0.844 8.757 1.00 98.81 203 PHE A CA 1
ATOM 1636 C C . PHE A 1 203 ? 10.760 -0.424 9.938 1.00 98.81 203 PHE A C 1
ATOM 1638 O O . PHE A 1 203 ? 10.371 -0.636 11.082 1.00 98.81 203 PHE A O 1
ATOM 1645 N N . GLU A 1 204 ? 11.878 0.269 9.713 1.00 98.69 204 GLU A N 1
ATOM 1646 C CA . GLU A 1 204 ? 12.711 0.816 10.797 1.00 98.69 204 GLU A CA 1
ATOM 1647 C C . GLU A 1 204 ? 11.977 1.893 11.608 1.00 98.69 204 GLU A C 1
ATOM 1649 O O . GLU A 1 204 ? 12.186 2.014 12.815 1.00 98.69 204 GLU A O 1
ATOM 1654 N N . THR A 1 205 ? 11.072 2.655 10.982 1.00 98.62 205 THR A N 1
ATOM 1655 C CA . THR A 1 205 ? 10.236 3.611 11.724 1.00 98.62 205 THR A CA 1
ATOM 1656 C C . THR A 1 205 ? 9.205 2.873 12.584 1.00 98.62 205 THR A C 1
ATOM 1658 O O . THR A 1 205 ? 9.015 3.238 13.740 1.00 98.62 205 THR A O 1
ATOM 1661 N N . VAL A 1 206 ? 8.575 1.807 12.077 1.00 98.75 206 VAL A N 1
ATOM 1662 C CA . VAL A 1 206 ? 7.641 0.973 12.863 1.00 98.75 206 VAL A CA 1
ATOM 1663 C C . VAL A 1 206 ? 8.361 0.246 14.007 1.00 98.75 206 VAL A C 1
ATOM 1665 O O . VAL A 1 206 ? 7.823 0.152 15.111 1.00 98.75 206 VAL A O 1
ATOM 1668 N N . MET A 1 207 ? 9.603 -0.190 13.785 1.00 98.56 207 MET A N 1
ATOM 1669 C CA . MET A 1 207 ? 10.448 -0.874 14.772 1.00 98.56 207 MET A CA 1
ATOM 1670 C C . MET A 1 207 ? 10.693 -0.032 16.029 1.00 98.56 207 MET A C 1
ATOM 1672 O O . MET A 1 207 ? 10.829 -0.587 17.114 1.00 98.56 207 MET A O 1
ATOM 1676 N N . LYS A 1 208 ? 10.663 1.305 15.927 1.00 98.38 208 LYS A N 1
ATOM 1677 C CA . LYS A 1 208 ? 10.741 2.190 17.102 1.00 98.38 208 LYS A CA 1
ATOM 1678 C C . LYS A 1 208 ? 9.591 1.981 18.094 1.00 98.38 208 LYS A C 1
ATOM 1680 O O . LYS A 1 208 ? 9.789 2.174 19.289 1.00 98.38 208 LYS A O 1
ATOM 1685 N N . LEU A 1 209 ? 8.401 1.604 17.614 1.00 98.50 209 LEU A N 1
ATOM 1686 C CA . LEU A 1 209 ? 7.244 1.291 18.465 1.00 98.50 209 LEU A CA 1
ATOM 1687 C C . LEU A 1 209 ? 7.147 -0.199 18.795 1.00 98.50 209 LEU A C 1
ATOM 1689 O O . LEU A 1 209 ? 6.635 -0.556 19.856 1.00 98.50 209 LEU A O 1
ATOM 1693 N N . PHE A 1 210 ? 7.636 -1.055 17.896 1.00 98.44 210 PHE A N 1
ATOM 1694 C CA . PHE A 1 210 ? 7.581 -2.509 18.022 1.00 98.44 210 PHE A CA 1
ATOM 1695 C C . PHE A 1 210 ? 8.966 -3.130 17.774 1.00 98.44 210 PHE A C 1
ATOM 1697 O O . PHE A 1 210 ? 9.197 -3.685 16.698 1.00 98.44 210 PHE A O 1
ATOM 1704 N N . PRO A 1 211 ? 9.902 -3.062 18.743 1.00 98.31 211 PRO A N 1
ATOM 1705 C CA . PRO A 1 211 ? 11.280 -3.528 18.554 1.00 98.31 211 PRO A CA 1
ATOM 1706 C C . PRO A 1 211 ? 11.393 -4.995 18.124 1.00 98.31 211 PRO A C 1
ATOM 1708 O O . PRO A 1 211 ? 12.314 -5.368 17.407 1.00 98.31 211 PRO A O 1
ATOM 1711 N N . GLN A 1 212 ? 10.422 -5.832 18.496 1.00 97.31 212 GLN A N 1
ATOM 1712 C CA . GLN A 1 212 ? 10.392 -7.250 18.140 1.00 97.31 212 GLN A CA 1
ATOM 1713 C C . GLN A 1 212 ? 10.317 -7.530 16.629 1.00 97.31 212 GLN A C 1
ATOM 1715 O O . GLN A 1 212 ? 10.584 -8.656 16.213 1.00 97.31 212 GLN A O 1
ATOM 1720 N N . ILE A 1 213 ? 9.958 -6.542 15.796 1.00 98.38 213 ILE A N 1
ATOM 1721 C CA . ILE A 1 213 ? 9.961 -6.728 14.338 1.00 98.38 213 ILE A CA 1
ATOM 1722 C C . ILE A 1 213 ? 11.374 -6.693 13.746 1.00 98.38 213 ILE A C 1
ATOM 1724 O O . ILE A 1 213 ? 11.528 -7.017 12.571 1.00 98.38 213 ILE A O 1
ATOM 1728 N N . GLU A 1 214 ? 12.395 -6.294 14.514 1.00 98.19 214 GLU A N 1
ATOM 1729 C CA . GLU A 1 214 ? 13.770 -6.212 14.017 1.00 98.19 214 GLU A CA 1
ATOM 1730 C C . GLU A 1 214 ? 14.237 -7.559 13.456 1.00 98.19 214 GLU A C 1
ATOM 1732 O O . GLU A 1 214 ? 14.568 -7.658 12.274 1.00 98.19 214 GLU A O 1
ATOM 1737 N N . GLU A 1 215 ? 14.180 -8.607 14.280 1.00 97.12 215 GLU A N 1
ATOM 1738 C CA . GLU A 1 215 ? 14.628 -9.951 13.901 1.00 97.12 215 GLU A CA 1
ATOM 1739 C C . GLU A 1 215 ? 13.738 -10.587 12.830 1.00 97.12 215 GLU A C 1
ATOM 1741 O O . GLU A 1 215 ? 14.230 -11.287 11.951 1.00 97.12 215 GLU A O 1
ATOM 1746 N N . VAL A 1 216 ? 12.425 -10.352 12.895 1.00 97.00 216 VAL A N 1
ATOM 1747 C CA . VAL A 1 216 ? 11.448 -11.061 12.051 1.00 97.00 216 VAL A CA 1
ATOM 1748 C C . VAL A 1 216 ? 11.221 -10.366 10.711 1.00 97.00 216 VAL A C 1
ATOM 1750 O O . VAL A 1 216 ? 10.784 -11.016 9.766 1.00 97.00 216 VAL A O 1
ATOM 1753 N N . MET A 1 217 ? 11.468 -9.055 10.617 1.00 98.50 217 MET A N 1
ATOM 1754 C CA . MET A 1 217 ? 11.116 -8.272 9.429 1.00 98.50 217 MET A CA 1
ATOM 1755 C C . MET A 1 217 ? 12.234 -7.377 8.906 1.00 98.50 217 MET A C 1
ATOM 1757 O O . MET A 1 217 ? 12.501 -7.381 7.708 1.00 98.50 217 MET A O 1
ATOM 1761 N N . VAL A 1 218 ? 12.908 -6.617 9.772 1.00 98.56 218 VAL A N 1
ATOM 1762 C CA . VAL A 1 218 ? 13.943 -5.667 9.321 1.00 98.56 218 VAL A CA 1
ATOM 1763 C C . VAL A 1 218 ? 15.208 -6.397 8.880 1.00 98.56 218 VAL A C 1
ATOM 1765 O O . VAL A 1 218 ? 15.810 -6.036 7.871 1.00 98.56 218 VAL A O 1
ATOM 1768 N N . LYS A 1 219 ? 15.612 -7.439 9.607 1.00 98.00 219 LYS A N 1
ATOM 1769 C CA . LYS A 1 219 ? 16.788 -8.241 9.272 1.00 98.00 219 LYS A CA 1
ATOM 1770 C C . LYS A 1 219 ? 16.639 -8.989 7.933 1.00 98.00 219 LYS A C 1
ATOM 1772 O O . LYS A 1 219 ? 17.521 -8.785 7.101 1.00 98.00 219 LYS A O 1
ATOM 1777 N N . PRO A 1 220 ? 15.530 -9.704 7.641 1.00 97.69 220 PRO A N 1
ATOM 1778 C CA . PRO A 1 220 ? 15.289 -10.261 6.306 1.00 97.69 220 PRO A CA 1
ATOM 1779 C C . PRO A 1 220 ? 15.359 -9.224 5.179 1.00 97.69 220 PRO A C 1
ATOM 1781 O O . PRO A 1 220 ? 15.940 -9.493 4.134 1.00 97.69 220 PRO A O 1
ATOM 1784 N N . LEU A 1 221 ? 14.850 -8.004 5.397 1.00 98.50 221 LEU A N 1
ATOM 1785 C CA . LEU A 1 221 ? 14.963 -6.926 4.407 1.00 98.50 221 LEU A CA 1
ATOM 1786 C C . LEU A 1 221 ? 16.418 -6.492 4.170 1.00 98.50 221 LEU A C 1
ATOM 1788 O O . LEU A 1 221 ? 16.791 -6.198 3.036 1.00 98.50 221 LEU A O 1
ATOM 1792 N N . ARG A 1 222 ? 17.249 -6.435 5.220 1.00 98.38 222 ARG A N 1
ATOM 1793 C CA . ARG A 1 222 ? 18.686 -6.132 5.086 1.00 98.38 222 ARG A CA 1
ATOM 1794 C C . ARG A 1 222 ? 19.407 -7.241 4.314 1.00 98.38 222 ARG A C 1
ATOM 1796 O O . ARG A 1 222 ? 20.155 -6.928 3.398 1.00 98.38 222 ARG A O 1
ATOM 1803 N N . GLU A 1 223 ? 19.121 -8.501 4.633 1.00 97.75 223 GLU A N 1
ATOM 1804 C CA . GLU A 1 223 ? 19.676 -9.671 3.939 1.00 97.75 223 GLU A CA 1
ATOM 1805 C C . GLU A 1 223 ? 19.248 -9.710 2.460 1.00 97.75 223 GLU A C 1
ATOM 1807 O O . GLU A 1 223 ? 20.086 -9.898 1.579 1.00 97.75 223 GLU A O 1
ATOM 1812 N N . SER A 1 224 ? 17.968 -9.450 2.169 1.00 97.69 224 SER A N 1
ATOM 1813 C CA . SER A 1 224 ? 17.449 -9.370 0.797 1.00 97.69 224 SER A CA 1
ATOM 1814 C C . SER A 1 224 ? 18.105 -8.231 0.006 1.00 97.69 224 SER A C 1
ATOM 1816 O O . SER A 1 224 ? 18.551 -8.438 -1.125 1.00 97.69 224 SER A O 1
ATOM 1818 N N . ARG A 1 225 ? 18.261 -7.041 0.613 1.00 97.62 225 ARG A N 1
ATOM 1819 C CA . ARG A 1 225 ? 18.996 -5.919 0.002 1.00 97.62 225 ARG A CA 1
ATOM 1820 C C . ARG A 1 225 ? 20.410 -6.336 -0.391 1.00 97.62 225 ARG A C 1
ATOM 1822 O O . ARG A 1 225 ? 20.797 -6.097 -1.530 1.00 97.62 225 ARG A O 1
ATOM 1829 N N . ASP A 1 226 ? 21.163 -6.916 0.539 1.00 97.25 226 ASP A N 1
ATOM 1830 C CA . ASP A 1 226 ? 22.567 -7.270 0.312 1.00 97.25 226 ASP A CA 1
ATOM 1831 C C . ASP A 1 226 ? 22.683 -8.300 -0.822 1.00 97.25 226 ASP A C 1
ATOM 1833 O O . ASP A 1 226 ? 23.485 -8.126 -1.738 1.00 97.25 226 ASP A O 1
ATOM 1837 N N . ARG A 1 227 ? 21.779 -9.288 -0.858 1.00 95.75 227 ARG A N 1
ATOM 1838 C CA . ARG A 1 227 ? 21.709 -10.269 -1.948 1.00 95.75 227 ARG A CA 1
ATOM 1839 C C . ARG A 1 227 ? 21.422 -9.631 -3.308 1.00 95.75 227 ARG A C 1
ATOM 1841 O O . ARG A 1 227 ? 22.047 -10.001 -4.300 1.00 95.75 227 ARG A O 1
ATOM 1848 N N . TYR A 1 228 ? 20.472 -8.699 -3.393 1.00 96.88 228 TYR A N 1
ATOM 1849 C CA . TYR A 1 228 ? 20.183 -8.018 -4.659 1.00 96.88 228 TYR A CA 1
ATOM 1850 C C . TYR A 1 228 ? 21.305 -7.059 -5.081 1.00 96.88 228 TYR A C 1
ATOM 1852 O O . TYR A 1 228 ? 21.540 -6.916 -6.282 1.00 96.88 228 TYR A O 1
ATOM 1860 N N . GLU A 1 229 ? 22.027 -6.449 -4.133 1.00 95.38 229 GLU A N 1
ATOM 1861 C CA . GLU A 1 229 ? 23.234 -5.663 -4.422 1.00 95.38 229 GLU A CA 1
ATOM 1862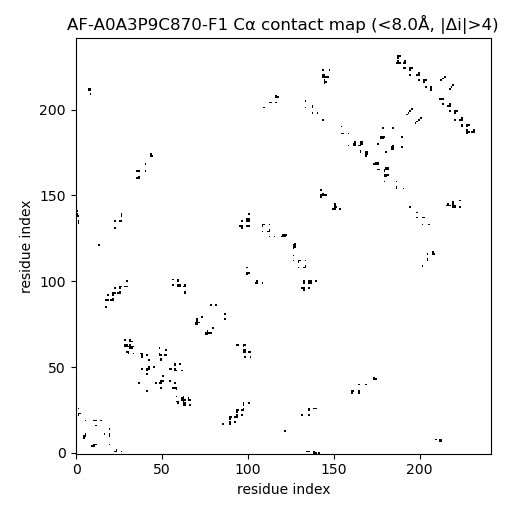 C C . GLU A 1 229 ? 24.361 -6.560 -4.984 1.00 95.38 229 GLU A C 1
ATOM 1864 O O . GLU A 1 229 ? 25.006 -6.174 -5.961 1.00 95.38 229 GLU A O 1
ATOM 1869 N N . GLU A 1 230 ? 24.557 -7.772 -4.453 1.00 95.06 230 GLU A N 1
ATOM 1870 C CA . GLU A 1 230 ? 25.497 -8.775 -4.993 1.00 95.06 230 GLU A CA 1
ATOM 1871 C C . GLU A 1 230 ? 25.077 -9.300 -6.377 1.00 95.06 230 GLU A C 1
ATOM 1873 O O . GLU A 1 230 ? 25.903 -9.404 -7.291 1.00 95.06 230 GLU A O 1
ATOM 1878 N N . LEU A 1 231 ? 23.784 -9.593 -6.563 1.00 92.81 231 LEU A N 1
ATOM 1879 C CA . LEU A 1 231 ? 23.241 -10.021 -7.855 1.00 92.81 231 LEU A CA 1
ATOM 1880 C C . LEU A 1 231 ? 23.465 -8.941 -8.915 1.00 92.81 231 LEU A C 1
ATOM 1882 O O . LEU A 1 231 ? 23.923 -9.246 -10.010 1.00 92.81 231 LEU A O 1
ATOM 1886 N N . LYS A 1 232 ? 23.235 -7.671 -8.563 1.00 90.81 232 LYS A N 1
ATOM 1887 C CA . LYS A 1 232 ? 23.487 -6.541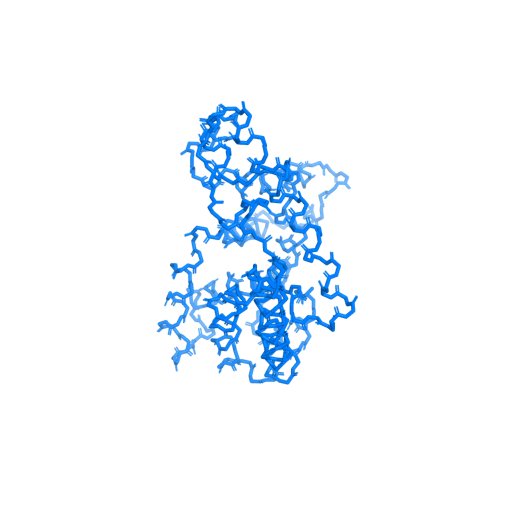 -9.458 1.00 90.81 232 LYS A CA 1
ATOM 1888 C C . LYS A 1 232 ? 24.954 -6.460 -9.889 1.00 90.81 232 LYS A C 1
ATOM 1890 O O . LYS A 1 232 ? 25.225 -6.278 -11.066 1.00 90.81 232 LYS A O 1
ATOM 1895 N N . GLN A 1 233 ? 25.897 -6.612 -8.957 1.00 90.94 233 GLN A N 1
ATOM 1896 C CA . GLN A 1 233 ? 27.329 -6.603 -9.290 1.00 90.94 233 GLN A CA 1
ATOM 1897 C C . GLN A 1 233 ? 27.699 -7.743 -10.245 1.00 90.94 233 GLN A C 1
ATOM 1899 O O . GLN A 1 233 ? 28.530 -7.564 -11.133 1.00 90.94 233 GLN A O 1
ATOM 1904 N N . THR A 1 234 ? 27.070 -8.906 -10.071 1.00 89.69 234 THR A N 1
ATOM 1905 C CA . THR A 1 234 ? 27.260 -10.059 -10.955 1.00 89.69 234 THR A CA 1
ATOM 1906 C C . THR A 1 234 ? 26.689 -9.786 -12.349 1.00 89.69 234 THR A C 1
ATOM 1908 O O . THR A 1 234 ? 27.372 -10.046 -13.338 1.00 89.69 234 THR A O 1
ATOM 1911 N N . ASP A 1 235 ? 25.482 -9.216 -12.435 1.00 85.31 235 ASP A N 1
ATOM 1912 C CA . ASP A 1 235 ? 24.844 -8.815 -13.697 1.00 85.31 235 ASP A CA 1
ATOM 1913 C C . ASP A 1 235 ? 25.711 -7.790 -14.457 1.00 85.31 235 ASP A C 1
ATOM 1915 O O . ASP A 1 235 ? 25.965 -7.943 -15.653 1.00 85.31 235 ASP A O 1
ATOM 1919 N N . ASP A 1 236 ? 26.212 -6.769 -13.753 1.00 85.62 236 ASP A N 1
ATOM 1920 C CA . ASP A 1 236 ? 27.068 -5.719 -14.317 1.00 85.62 236 ASP A CA 1
ATOM 1921 C C . ASP A 1 236 ? 28.391 -6.310 -14.845 1.00 85.62 236 ASP A C 1
ATOM 1923 O O . ASP A 1 236 ? 28.804 -6.011 -15.966 1.00 85.62 236 ASP A O 1
ATOM 1927 N N . ALA A 1 237 ? 29.017 -7.224 -14.095 1.00 83.88 237 ALA A N 1
ATOM 1928 C CA . ALA A 1 237 ? 30.255 -7.887 -14.508 1.00 83.88 237 ALA A CA 1
ATOM 1929 C C . ALA A 1 237 ? 30.080 -8.789 -15.743 1.00 83.88 237 ALA A C 1
ATOM 1931 O O . ALA A 1 237 ? 30.989 -8.882 -16.566 1.00 83.88 237 ALA A O 1
ATOM 1932 N N . VAL A 1 238 ? 28.930 -9.453 -15.901 1.00 80.75 238 VAL A N 1
ATOM 1933 C CA . VAL A 1 238 ? 28.630 -10.248 -17.105 1.00 80.75 238 VAL A CA 1
ATOM 1934 C C . VAL A 1 238 ? 28.456 -9.342 -18.327 1.00 80.75 238 VAL A C 1
ATOM 1936 O O . VAL A 1 238 ? 28.958 -9.671 -19.402 1.00 80.75 238 VAL A O 1
ATOM 1939 N N . ASN A 1 239 ? 27.806 -8.188 -18.161 1.00 74.25 239 ASN A N 1
ATOM 1940 C CA . ASN A 1 239 ? 27.574 -7.226 -19.241 1.00 74.25 239 ASN A CA 1
ATOM 1941 C C . ASN A 1 239 ? 28.844 -6.473 -19.682 1.00 74.25 239 ASN A C 1
ATOM 1943 O O . ASN A 1 239 ? 28.908 -6.033 -20.823 1.00 74.25 239 ASN A O 1
ATOM 1947 N N . GLU A 1 240 ? 29.856 -6.322 -18.820 1.00 68.69 240 GLU A N 1
ATOM 1948 C CA . GLU A 1 240 ? 31.150 -5.720 -19.195 1.00 68.69 240 GLU A CA 1
ATOM 1949 C C . GLU A 1 240 ? 32.060 -6.666 -20.006 1.00 68.69 240 GLU A C 1
ATOM 1951 O O . GLU A 1 240 ? 33.011 -6.212 -20.647 1.00 68.69 240 GLU A O 1
ATOM 1956 N N . VAL A 1 241 ? 31.796 -7.977 -19.974 1.00 61.91 241 VAL A N 1
ATOM 1957 C CA . VAL A 1 241 ? 32.630 -9.013 -20.614 1.00 61.91 241 VAL A CA 1
ATOM 1958 C C . VAL A 1 241 ? 32.033 -9.521 -21.941 1.00 61.91 241 VAL A C 1
ATOM 1960 O O . VAL A 1 241 ? 32.749 -10.161 -22.716 1.00 61.91 241 VAL A O 1
ATOM 1963 N N . GLY A 1 242 ? 30.752 -9.244 -22.212 1.00 46.34 242 GLY A N 1
ATOM 1964 C CA . GLY A 1 242 ? 30.025 -9.626 -23.437 1.00 46.34 242 GLY A CA 1
ATOM 1965 C C . GLY A 1 242 ? 29.951 -8.519 -24.480 1.00 46.34 242 GLY A C 1
ATOM 1966 O O . GLY A 1 242 ? 30.041 -8.862 -25.682 1.00 46.34 242 GLY A O 1
#